Protein AF-A0A528ARL6-F1 (afdb_monomer)

Secondary structure (DSSP, 8-state):
---EEEESS-----TTGGGSPPPHHHHHHTHHHHHHTSHHHHHHHHHTHHHHHHHHHHHHSTT----HHHHHHHHGGGGSTTHHHHHHHHHHHHTTSS---GGGHHHHHHHHT-PPB-S-EEEEEETT--S----HHHHGGGB-SSEEEEEE-SS--S-HHHHSHHHHHHHHHHHHT-

Nearest PDB structures (foldseek):
  5bov-assembly2_B  TM=9.964E-01  e=4.795E-24  Klebsiella pneumoniae subsp. pneumoniae MGH 78578
  6xy9-assembly1_A  TM=6.625E-01  e=2.720E-04  Bradyrhizobium elkanii USDA 94
  6xy9-assembly1_B  TM=6.912E-01  e=4.460E-03  Bradyrhizobium elkanii USDA 94
  6zvv-assembly2_B  TM=6.538E-01  e=1.699E-02  Rhodococcus sp. (in: high G+C Gram-positive bacteria)
  3u1t-assembly2_B  TM=5.607E-01  e=5.688E-03  unidentified

Sequence (178 aa):
CKALVSVSGYLIGSQEANKMPLPPKAELQWWYQYYFATERGQAGYDKYRRDFAKLVWQLASPKWAFDDATFDRSAASFDNSDHVGIVIHNYRWRLGLAAGEPRYDDFEKRLAEFPVITVPTITLEGDANGAPHPDPSAYTKKFSARYEHRTINGGIGHNLPQEAPQAFAKAVVEADGH

Mean predicted aligned error: 2.87 Å

Radius of gyration: 17.41 Å; Cα contacts (8 Å, |Δi|>4): 228; chains: 1; bounding box: 39×42×39 Å

Foldseek 3Di:
DQFEEAELAQPQAALVVLVDDDDVVLCVLVVLLVLLLDPNSLVCCVVCVLVVVVVNVCQQQVQDPDDPVRSVVVVVVCPPPCNSVVVSQVSCVRNVNDDDDPVCVVVNVVSNVLAADEHQYEYEYEPQGSHDGDDNVVRPVSYDYHYYYDYDYDSGGRCCCVRPVVVVVVRVVVRSVD

pLDDT: mean 96.47, std 3.49, range [71.75, 98.81]

Structure (mmCIF, N/CA/C/O backbone):
data_AF-A0A528ARL6-F1
#
_entry.id   AF-A0A528ARL6-F1
#
loop_
_atom_site.group_PDB
_atom_site.id
_atom_site.type_symbol
_atom_site.label_atom_id
_atom_site.label_alt_id
_atom_site.label_comp_id
_atom_site.label_asym_id
_atom_site.label_entity_id
_atom_site.label_seq_id
_atom_site.pdbx_PDB_ins_code
_atom_site.Cartn_x
_atom_site.Cartn_y
_atom_site.Cartn_z
_atom_site.occupancy
_atom_site.B_iso_or_equiv
_atom_site.auth_seq_id
_atom_site.auth_comp_id
_atom_site.auth_asym_id
_atom_site.auth_atom_id
_atom_site.pdbx_PDB_model_num
ATOM 1 N N . CYS A 1 1 ? -19.986 8.387 5.334 1.00 71.75 1 CYS A N 1
ATOM 2 C CA . CYS A 1 1 ? -19.229 7.342 6.054 1.00 71.75 1 CYS A CA 1
ATOM 3 C C . CYS A 1 1 ? -19.544 7.438 7.535 1.00 71.75 1 CYS A C 1
ATOM 5 O O . CYS A 1 1 ? -19.568 8.558 8.027 1.00 71.75 1 CYS A O 1
ATOM 7 N N . LYS A 1 2 ? -19.804 6.312 8.210 1.00 92.62 2 LYS A N 1
ATOM 8 C CA . LYS A 1 2 ? -20.005 6.281 9.669 1.00 92.62 2 LYS A CA 1
ATOM 9 C C . LYS A 1 2 ? -18.686 6.136 10.432 1.00 92.62 2 LYS A C 1
ATOM 11 O O . LYS A 1 2 ? -18.511 6.804 11.435 1.00 92.62 2 LYS A O 1
ATOM 16 N N . ALA A 1 3 ? -17.752 5.347 9.902 1.00 96.56 3 ALA A N 1
ATOM 17 C CA . ALA A 1 3 ? -16.430 5.114 10.476 1.00 96.56 3 ALA A CA 1
ATOM 18 C C . ALA A 1 3 ? -15.415 4.702 9.391 1.00 96.56 3 ALA A C 1
ATOM 20 O O . ALA A 1 3 ? -15.789 4.531 8.225 1.00 96.56 3 ALA A O 1
ATOM 21 N N . LEU A 1 4 ? -14.146 4.550 9.775 1.00 97.12 4 LEU A N 1
ATOM 22 C CA . LEU A 1 4 ? -13.036 4.103 8.932 1.00 97.12 4 LEU A CA 1
ATOM 23 C C . LEU A 1 4 ? -12.231 2.993 9.627 1.00 97.12 4 LEU A C 1
ATOM 25 O O . LEU A 1 4 ? -11.891 3.095 10.802 1.00 97.12 4 LEU A O 1
ATOM 29 N N . VAL A 1 5 ? -11.854 1.968 8.865 1.00 97.50 5 VAL A N 1
ATOM 30 C CA . VAL A 1 5 ? -10.746 1.071 9.211 1.00 97.50 5 VAL A CA 1
ATOM 31 C C . VAL A 1 5 ? -9.686 1.222 8.132 1.00 97.50 5 VAL A C 1
ATOM 33 O O . VAL A 1 5 ? -10.003 1.061 6.953 1.00 97.50 5 VAL A O 1
ATOM 36 N N . SER A 1 6 ? -8.448 1.544 8.507 1.00 96.56 6 SER A N 1
ATOM 37 C CA . SER A 1 6 ? -7.331 1.596 7.557 1.00 96.56 6 SER A CA 1
ATOM 38 C C . SER A 1 6 ? -6.158 0.741 8.017 1.00 96.56 6 SER A C 1
ATOM 40 O O . SER A 1 6 ? -5.839 0.665 9.203 1.00 96.56 6 SER A O 1
ATOM 42 N N . VAL A 1 7 ? -5.518 0.081 7.057 1.00 96.94 7 VAL A N 1
ATOM 43 C CA . VAL A 1 7 ? -4.251 -0.628 7.262 1.00 96.94 7 VAL A CA 1
ATOM 44 C C . VAL A 1 7 ? -3.119 0.318 6.882 1.00 96.94 7 VAL A C 1
ATOM 46 O O . VAL A 1 7 ? -3.267 1.100 5.944 1.00 96.94 7 VAL A O 1
ATOM 49 N N . SER A 1 8 ? -2.014 0.286 7.624 1.00 93.88 8 SER A N 1
ATOM 50 C CA . SER A 1 8 ? -0.846 1.155 7.407 1.00 93.88 8 SER A CA 1
ATOM 51 C C . SER A 1 8 ? -1.098 2.658 7.593 1.00 93.88 8 SER A C 1
ATOM 53 O O . SER A 1 8 ? -0.319 3.500 7.146 1.00 93.88 8 SER A O 1
ATOM 55 N N . GLY A 1 9 ? -2.156 3.006 8.332 1.00 94.12 9 GLY A N 1
ATOM 56 C CA . GLY A 1 9 ? -2.354 4.346 8.879 1.00 94.12 9 GLY A CA 1
ATOM 57 C C . GLY A 1 9 ? -3.032 5.339 7.935 1.00 94.12 9 GLY A C 1
ATOM 58 O O . GLY A 1 9 ? -4.020 5.026 7.268 1.00 94.12 9 GLY A O 1
ATOM 59 N N . TYR A 1 10 ? -2.544 6.581 7.948 1.00 95.62 10 TYR A N 1
ATOM 60 C CA . TYR A 1 10 ? -3.055 7.689 7.138 1.00 95.62 10 TYR A CA 1
ATOM 61 C C . TYR A 1 10 ? -2.307 7.763 5.800 1.00 95.62 10 TYR A C 1
ATOM 63 O O . TYR A 1 10 ? -1.168 8.222 5.743 1.00 95.62 10 TYR A O 1
ATOM 71 N N . LEU A 1 11 ? -2.954 7.307 4.724 1.00 90.94 11 LEU A N 1
ATOM 72 C CA . LEU A 1 11 ? -2.312 7.050 3.426 1.00 90.94 11 LEU A CA 1
ATOM 73 C C . LEU A 1 11 ? -2.516 8.155 2.375 1.00 90.94 11 LEU A C 1
ATOM 75 O O . LEU A 1 11 ? -2.351 7.908 1.181 1.00 90.94 11 LEU A O 1
ATOM 79 N N . ILE A 1 12 ? -2.867 9.375 2.790 1.00 92.31 12 ILE A N 1
ATOM 80 C CA . ILE A 1 12 ? -2.933 10.510 1.859 1.00 92.31 12 ILE A CA 1
ATOM 81 C C . ILE A 1 12 ? -1.509 10.912 1.463 1.00 92.31 12 ILE A C 1
ATOM 83 O O . ILE A 1 12 ? -0.668 11.197 2.316 1.00 92.31 12 ILE A O 1
ATOM 87 N N . GLY A 1 13 ? -1.247 10.910 0.155 1.00 85.88 13 GLY A N 1
ATOM 88 C CA . GLY A 1 13 ? 0.012 11.346 -0.443 1.00 85.88 13 GLY A CA 1
ATOM 89 C C . GLY A 1 13 ? -0.105 12.713 -1.116 1.00 85.88 13 GLY A C 1
ATOM 90 O O . GLY A 1 13 ? -1.197 13.229 -1.321 1.00 85.88 13 GLY A O 1
ATOM 91 N N . SER A 1 14 ? 1.041 13.283 -1.485 1.00 88.94 14 SER A N 1
ATOM 92 C CA . SER A 1 14 ? 1.129 14.501 -2.293 1.00 88.94 14 SER A CA 1
ATOM 93 C C . SER A 1 14 ? 2.333 14.406 -3.224 1.00 88.94 14 SER A C 1
ATOM 95 O O . SER A 1 14 ? 3.414 13.998 -2.793 1.00 88.94 14 SER A O 1
ATOM 97 N N . GLN A 1 15 ? 2.163 14.807 -4.487 1.00 93.56 15 GLN A N 1
ATOM 98 C CA . GLN A 1 15 ? 3.271 14.905 -5.442 1.00 93.56 15 GLN A CA 1
ATOM 99 C C . GLN A 1 15 ? 4.353 15.873 -4.949 1.00 93.56 15 GLN A C 1
ATOM 101 O O . GLN A 1 15 ? 5.535 15.606 -5.137 1.00 93.56 15 GLN A O 1
ATOM 106 N N . GLU A 1 16 ? 3.966 16.964 -4.277 1.00 91.06 16 GLU A N 1
ATOM 107 C CA . GLU A 1 16 ? 4.919 17.936 -3.730 1.00 91.06 16 GLU A CA 1
ATOM 108 C C . GLU A 1 16 ? 5.783 17.306 -2.637 1.00 91.06 16 GLU A C 1
ATOM 110 O O . GLU A 1 16 ? 7.004 17.435 -2.658 1.00 91.06 16 GLU A O 1
ATOM 115 N N . ALA A 1 17 ? 5.167 16.548 -1.724 1.00 87.94 17 ALA A N 1
ATOM 116 C CA . ALA A 1 17 ? 5.897 15.839 -0.677 1.00 87.94 17 ALA A CA 1
ATOM 117 C C . ALA A 1 17 ? 6.852 14.780 -1.257 1.00 87.94 17 ALA A C 1
ATOM 119 O O . ALA A 1 17 ? 7.961 14.619 -0.752 1.00 87.94 17 ALA A O 1
ATOM 120 N N . ASN A 1 18 ? 6.461 14.108 -2.346 1.00 91.44 18 ASN A N 1
ATOM 121 C CA . ASN A 1 18 ? 7.291 13.103 -3.019 1.00 91.44 18 ASN A CA 1
ATOM 122 C C . ASN A 1 18 ? 8.474 13.689 -3.811 1.00 91.44 18 ASN A C 1
ATOM 124 O O . ASN A 1 18 ? 9.316 12.923 -4.273 1.00 91.44 18 ASN A O 1
ATOM 128 N N . LYS A 1 19 ? 8.582 15.019 -3.968 1.00 91.06 19 LYS A N 1
ATOM 129 C CA . LYS A 1 19 ? 9.792 15.644 -4.538 1.00 91.06 19 LYS A CA 1
ATOM 130 C C . LYS A 1 19 ? 10.985 15.563 -3.592 1.00 91.06 19 LYS A C 1
ATOM 132 O O . LYS A 1 19 ? 12.128 15.641 -4.041 1.00 91.06 19 LYS A O 1
ATOM 137 N N . MET A 1 20 ? 10.727 15.457 -2.290 1.00 92.06 20 MET A N 1
ATOM 138 C CA . MET A 1 20 ? 11.779 15.360 -1.291 1.00 92.06 20 MET A CA 1
ATOM 139 C C . MET A 1 20 ? 12.319 13.928 -1.254 1.00 92.06 20 MET A C 1
ATOM 141 O O . MET A 1 20 ? 11.535 12.998 -1.061 1.00 92.06 20 MET A O 1
ATOM 145 N N . PRO A 1 21 ? 13.640 13.731 -1.406 1.00 92.88 21 PRO A N 1
ATOM 146 C CA . PRO A 1 21 ? 14.218 12.398 -1.346 1.00 92.88 21 PRO A CA 1
ATOM 147 C C . PRO A 1 21 ? 14.059 11.807 0.056 1.00 92.88 21 PRO A C 1
ATOM 149 O O . PRO A 1 21 ? 14.175 12.507 1.069 1.00 92.88 21 PRO A O 1
ATOM 152 N N . LEU A 1 22 ? 13.839 10.499 0.111 1.00 92.62 22 LEU A N 1
ATOM 153 C CA . LEU A 1 22 ? 13.826 9.743 1.352 1.00 92.62 22 LEU A CA 1
ATOM 154 C C . LEU A 1 22 ? 15.261 9.329 1.730 1.00 92.62 22 LEU A C 1
ATOM 156 O O . LEU A 1 22 ? 16.159 9.262 0.886 1.00 92.62 22 LEU A O 1
ATOM 160 N N . PRO A 1 23 ? 15.520 8.996 3.006 1.00 95.25 23 PRO A N 1
ATOM 161 C CA . PRO A 1 23 ? 16.763 8.334 3.379 1.00 95.25 23 PRO A CA 1
ATOM 162 C C . PRO A 1 23 ? 16.947 7.018 2.596 1.00 95.25 23 PRO A C 1
ATOM 164 O O . PRO A 1 23 ? 15.966 6.300 2.393 1.00 95.25 23 PRO A O 1
ATOM 167 N N . PRO A 1 24 ? 18.182 6.607 2.242 1.00 96.38 24 PRO A N 1
ATOM 168 C CA . PRO A 1 24 ? 18.417 5.468 1.342 1.00 96.38 24 PRO A CA 1
ATOM 169 C C . PRO A 1 24 ? 17.736 4.147 1.732 1.00 96.38 24 PRO A C 1
ATOM 171 O O . PRO A 1 24 ? 17.317 3.384 0.866 1.00 96.38 24 PRO A O 1
ATOM 174 N N . LYS A 1 25 ? 17.596 3.862 3.035 1.00 94.19 25 LYS A N 1
ATOM 175 C CA . LYS A 1 25 ? 16.878 2.664 3.505 1.00 94.19 25 LYS A CA 1
ATOM 176 C C . LYS A 1 25 ? 15.389 2.701 3.150 1.00 94.19 25 LYS A C 1
ATOM 178 O O . LYS A 1 25 ? 14.843 1.672 2.778 1.00 94.19 25 LYS A O 1
ATOM 183 N N . ALA A 1 26 ? 14.756 3.867 3.255 1.00 92.56 26 ALA A N 1
ATOM 184 C CA . ALA A 1 26 ? 13.360 4.050 2.878 1.00 92.56 26 ALA A CA 1
ATOM 185 C C . ALA A 1 26 ? 13.200 4.052 1.349 1.00 92.56 26 ALA A C 1
ATOM 187 O O . ALA A 1 26 ? 12.265 3.441 0.840 1.00 92.56 26 ALA A O 1
ATOM 188 N N . GLU A 1 27 ? 14.152 4.635 0.612 1.00 95.44 27 GLU A N 1
ATOM 189 C CA . GLU A 1 27 ? 14.177 4.569 -0.858 1.00 95.44 27 GLU A CA 1
ATOM 190 C C . GLU A 1 27 ? 14.197 3.130 -1.380 1.00 95.44 27 GLU A C 1
ATOM 192 O O . GLU A 1 27 ? 13.454 2.775 -2.296 1.00 95.44 27 GLU A O 1
ATOM 197 N N . LEU A 1 28 ? 15.009 2.271 -0.757 1.00 95.81 28 LEU A N 1
ATOM 198 C CA . LEU A 1 28 ? 15.093 0.857 -1.114 1.00 95.81 28 LEU A CA 1
ATOM 199 C C . LEU A 1 28 ? 13.751 0.132 -0.951 1.00 95.81 28 LEU A C 1
ATOM 201 O O . LEU A 1 28 ? 13.410 -0.704 -1.785 1.00 95.81 28 LEU A O 1
ATOM 205 N N . GLN A 1 29 ? 12.968 0.448 0.083 1.00 95.25 29 GLN A N 1
ATOM 206 C CA . GLN A 1 29 ? 11.652 -0.173 0.272 1.00 95.25 29 GLN A CA 1
ATOM 207 C C . GLN A 1 29 ? 10.658 0.226 -0.832 1.00 95.25 29 GLN A C 1
ATOM 209 O O . GLN A 1 29 ? 9.726 -0.521 -1.117 1.00 95.25 29 GLN A O 1
ATOM 214 N N . TRP A 1 30 ? 10.889 1.360 -1.495 1.00 96.69 30 TRP A N 1
ATOM 215 C CA . TRP A 1 30 ? 10.091 1.854 -2.614 1.00 96.69 30 TRP A CA 1
ATOM 216 C C . TRP A 1 30 ? 10.665 1.507 -3.997 1.00 96.69 30 TRP A C 1
ATOM 218 O O . TRP A 1 30 ? 10.165 2.012 -4.997 1.00 96.69 30 TRP A O 1
ATOM 228 N N . TRP A 1 31 ? 11.683 0.645 -4.105 1.00 97.94 31 TRP A N 1
ATOM 229 C CA . TRP A 1 31 ? 12.441 0.409 -5.349 1.00 97.94 31 TRP A CA 1
ATOM 230 C C . TRP A 1 31 ? 11.589 0.249 -6.626 1.00 97.94 31 TRP A C 1
ATOM 232 O O . TRP A 1 31 ? 11.968 0.733 -7.697 1.00 97.94 31 TRP A O 1
ATOM 242 N N . TYR A 1 32 ? 10.429 -0.408 -6.529 1.00 98.25 32 TYR A N 1
ATOM 243 C CA . TYR A 1 32 ? 9.557 -0.684 -7.669 1.00 98.25 32 TYR A CA 1
ATOM 244 C C . TYR A 1 32 ? 8.913 0.583 -8.250 1.00 98.25 32 TYR A C 1
ATOM 246 O O . TYR A 1 32 ? 8.667 0.621 -9.453 1.00 98.25 32 TYR A O 1
ATOM 254 N N . GLN A 1 33 ? 8.703 1.651 -7.467 1.00 97.75 33 GLN A N 1
ATOM 255 C CA . GLN A 1 33 ? 8.157 2.903 -8.010 1.00 97.75 33 GLN A CA 1
ATOM 256 C C . GLN A 1 33 ? 9.120 3.545 -9.020 1.00 97.75 33 GLN A C 1
ATOM 258 O O . GLN A 1 33 ? 8.691 4.065 -10.049 1.00 97.75 33 GLN A O 1
ATOM 263 N N . TYR A 1 34 ? 10.430 3.423 -8.779 1.00 97.75 34 TYR A N 1
ATOM 264 C CA . TYR A 1 34 ? 11.475 3.899 -9.690 1.00 97.75 34 TYR A CA 1
ATOM 265 C C . TYR A 1 34 ? 11.642 2.991 -10.898 1.00 97.75 34 TYR A C 1
ATOM 267 O O . TYR A 1 34 ? 11.887 3.468 -12.003 1.00 97.75 34 TYR A O 1
ATOM 275 N N . TYR A 1 35 ? 11.457 1.682 -10.715 1.00 98.62 35 TYR A N 1
ATOM 276 C CA . TYR A 1 35 ? 11.391 0.750 -11.833 1.00 98.62 35 TYR A CA 1
ATOM 277 C C . TYR A 1 35 ? 10.264 1.152 -12.799 1.00 98.62 35 TYR A C 1
ATOM 279 O O . TYR A 1 35 ? 10.521 1.364 -13.987 1.00 98.62 35 TYR A O 1
ATOM 287 N N . PHE A 1 36 ? 9.049 1.370 -12.283 1.00 98.75 36 PHE A N 1
ATOM 288 C CA . PHE A 1 36 ? 7.860 1.758 -13.055 1.00 98.75 36 PHE A CA 1
ATOM 289 C C . PHE A 1 36 ? 7.928 3.156 -13.692 1.00 98.75 36 PHE A C 1
ATOM 291 O O . PHE A 1 36 ? 7.225 3.429 -14.670 1.00 98.75 36 PHE A O 1
ATOM 298 N N . ALA A 1 37 ? 8.819 4.025 -13.214 1.00 98.38 37 ALA A N 1
ATOM 299 C CA . ALA A 1 37 ? 9.110 5.306 -13.854 1.00 98.38 37 ALA A CA 1
ATOM 300 C C . ALA A 1 37 ? 9.800 5.163 -15.227 1.00 98.38 37 ALA A C 1
ATOM 302 O O . ALA A 1 37 ? 9.885 6.134 -15.975 1.00 98.38 37 ALA A O 1
ATOM 303 N N . THR A 1 38 ? 10.286 3.968 -15.580 1.00 98.69 38 THR A N 1
ATOM 304 C CA . THR A 1 38 ? 11.025 3.721 -16.826 1.00 98.69 38 THR A CA 1
ATOM 305 C C . THR A 1 38 ? 10.211 2.913 -17.835 1.00 98.69 38 THR A C 1
ATOM 307 O O . THR A 1 38 ? 9.392 2.069 -17.468 1.00 98.69 38 THR A O 1
ATOM 310 N N . GLU A 1 39 ? 10.492 3.098 -19.127 1.00 98.56 39 GLU A N 1
ATOM 311 C CA . GLU A 1 39 ? 9.915 2.265 -20.197 1.00 98.56 39 GLU A CA 1
ATOM 312 C C . GLU A 1 39 ? 10.328 0.791 -20.067 1.00 98.56 39 GLU A C 1
ATOM 314 O O . GLU A 1 39 ? 9.526 -0.117 -20.289 1.00 98.56 39 GLU A O 1
ATOM 319 N N . ARG A 1 40 ? 11.561 0.527 -19.606 1.00 98.81 40 ARG A N 1
ATOM 320 C CA . ARG A 1 40 ? 12.012 -0.836 -19.290 1.00 98.81 40 ARG A CA 1
ATOM 321 C C . ARG A 1 40 ? 11.168 -1.461 -18.182 1.00 98.81 40 ARG A C 1
ATOM 323 O O . ARG A 1 40 ? 10.880 -2.653 -18.251 1.00 98.81 40 ARG A O 1
ATOM 330 N N . GLY A 1 41 ? 10.802 -0.683 -17.167 1.00 98.69 41 GLY A N 1
ATOM 331 C CA . GLY A 1 41 ? 9.988 -1.169 -16.063 1.00 98.69 41 GLY A CA 1
ATOM 332 C C . GLY A 1 41 ? 8.552 -1.452 -16.459 1.00 98.69 41 GLY A C 1
ATOM 333 O O . GLY A 1 41 ? 8.015 -2.482 -16.067 1.00 98.69 41 GLY A O 1
ATOM 334 N N . GLN A 1 42 ? 7.968 -0.609 -17.311 1.00 98.75 42 GLN A N 1
ATOM 335 C CA . GLN A 1 42 ? 6.669 -0.887 -17.919 1.00 98.75 42 GLN A CA 1
ATOM 336 C C . GLN A 1 42 ? 6.694 -2.185 -18.735 1.00 98.75 42 GLN A C 1
ATOM 338 O O . GLN A 1 42 ? 5.898 -3.082 -18.470 1.00 98.75 42 GLN A O 1
ATOM 343 N N . ALA A 1 43 ? 7.636 -2.330 -19.671 1.00 98.75 43 ALA A N 1
ATOM 344 C CA . ALA A 1 43 ? 7.745 -3.538 -20.492 1.00 98.75 43 ALA A CA 1
ATOM 345 C C . ALA A 1 43 ? 8.035 -4.796 -19.654 1.00 98.75 43 ALA A C 1
ATOM 347 O O . ALA A 1 43 ? 7.530 -5.881 -19.940 1.00 98.75 43 ALA A O 1
ATOM 348 N N . GLY A 1 44 ? 8.849 -4.664 -18.604 1.00 98.69 44 GLY A N 1
ATOM 349 C CA . GLY A 1 44 ? 9.152 -5.766 -17.700 1.00 98.69 44 GLY A CA 1
ATOM 350 C C . GLY A 1 44 ? 7.961 -6.171 -16.838 1.00 98.69 44 GLY A C 1
ATOM 351 O O . GLY A 1 44 ? 7.711 -7.364 -16.696 1.00 98.69 44 GLY A O 1
ATOM 352 N N . TYR A 1 45 ? 7.194 -5.211 -16.319 1.00 98.62 45 TYR A N 1
ATOM 353 C CA . TYR A 1 45 ? 5.970 -5.510 -15.579 1.00 98.62 45 TYR A CA 1
ATOM 354 C C . TYR A 1 45 ? 4.888 -6.106 -16.474 1.00 98.62 45 TYR A C 1
ATOM 356 O O . TYR A 1 45 ? 4.173 -6.998 -16.041 1.00 98.62 45 TYR A O 1
ATOM 364 N N . ASP A 1 46 ? 4.788 -5.669 -17.728 1.00 98.44 46 ASP A N 1
ATOM 365 C CA . ASP A 1 46 ? 3.867 -6.276 -18.684 1.00 98.44 46 ASP A CA 1
ATOM 366 C C . ASP A 1 46 ? 4.230 -7.739 -18.969 1.00 98.44 46 ASP A C 1
ATOM 368 O O . ASP A 1 46 ? 3.394 -8.633 -18.847 1.00 98.44 46 ASP A O 1
ATOM 372 N N . LYS A 1 47 ? 5.514 -7.997 -19.242 1.00 98.56 47 LYS A N 1
ATOM 373 C CA . LYS A 1 47 ? 6.020 -9.332 -19.572 1.00 98.56 47 LYS A CA 1
ATOM 374 C C . LYS A 1 47 ? 6.018 -10.307 -18.390 1.00 98.56 47 LYS A C 1
ATOM 376 O O . LYS A 1 47 ? 5.733 -11.484 -18.581 1.00 98.56 47 LYS A O 1
ATOM 381 N N . TYR A 1 48 ? 6.373 -9.841 -17.193 1.00 98.50 48 TYR A N 1
ATOM 382 C CA . TYR A 1 48 ? 6.577 -10.666 -15.991 1.00 98.50 48 TYR A CA 1
ATOM 383 C C . TYR A 1 48 ? 5.568 -10.339 -14.883 1.00 98.50 48 TYR A C 1
ATOM 385 O O . TYR A 1 48 ? 5.868 -10.474 -13.700 1.00 98.50 48 TYR A O 1
ATOM 393 N N . ARG A 1 49 ? 4.366 -9.885 -15.254 1.00 97.38 49 ARG A N 1
ATOM 394 C CA . ARG A 1 49 ? 3.348 -9.319 -14.351 1.00 97.38 49 ARG A CA 1
ATOM 395 C C . ARG A 1 49 ? 3.085 -10.148 -13.101 1.00 97.38 49 ARG A C 1
ATOM 397 O O . ARG A 1 49 ? 3.113 -9.622 -11.990 1.00 97.38 49 ARG A O 1
ATOM 404 N N . ARG A 1 50 ? 2.835 -11.446 -13.292 1.00 98.19 50 ARG A N 1
ATOM 405 C CA . ARG A 1 50 ? 2.515 -12.380 -12.207 1.00 98.19 50 ARG A CA 1
ATOM 406 C C . ARG A 1 50 ? 3.731 -12.637 -11.320 1.00 98.19 50 ARG A C 1
ATOM 408 O O . ARG A 1 50 ? 3.621 -12.480 -10.109 1.00 98.19 50 ARG A O 1
ATOM 415 N N . ASP A 1 51 ? 4.890 -12.923 -11.908 1.00 98.56 51 ASP A N 1
ATOM 416 C CA . ASP A 1 51 ? 6.136 -13.150 -11.161 1.00 98.56 51 ASP A CA 1
ATOM 417 C C . ASP A 1 51 ? 6.535 -11.916 -10.342 1.00 98.56 51 ASP A C 1
ATOM 419 O O . ASP A 1 51 ? 6.884 -12.022 -9.167 1.00 98.56 51 ASP A O 1
ATOM 423 N N . PHE A 1 52 ? 6.416 -10.725 -10.937 1.00 98.69 52 PHE A N 1
ATOM 424 C CA . PHE A 1 52 ? 6.696 -9.460 -10.268 1.00 98.69 52 PHE A CA 1
ATOM 425 C C . PHE A 1 52 ? 5.722 -9.217 -9.112 1.00 98.69 52 PHE A C 1
ATOM 427 O O . PHE A 1 52 ? 6.150 -8.885 -8.009 1.00 98.69 52 PHE A O 1
ATOM 434 N N . ALA A 1 53 ? 4.415 -9.396 -9.329 1.00 98.50 53 ALA A N 1
ATOM 435 C CA . ALA A 1 53 ? 3.419 -9.225 -8.274 1.00 98.50 53 ALA A CA 1
ATOM 436 C C . ALA A 1 53 ? 3.626 -10.223 -7.123 1.00 98.50 53 ALA A C 1
ATOM 438 O O . ALA A 1 53 ? 3.545 -9.832 -5.959 1.00 98.50 53 ALA A O 1
ATOM 439 N N . LYS A 1 54 ? 3.966 -11.481 -7.431 1.00 98.62 54 LYS A N 1
ATOM 440 C CA . LYS A 1 54 ? 4.272 -12.509 -6.428 1.00 98.62 54 LYS A CA 1
ATOM 441 C C . LYS A 1 54 ? 5.508 -12.151 -5.606 1.00 98.62 54 LYS A C 1
ATOM 443 O O . LYS A 1 54 ? 5.476 -12.271 -4.384 1.00 98.62 54 LYS A O 1
ATOM 448 N N . LEU A 1 55 ? 6.560 -11.646 -6.256 1.00 98.62 55 LEU A N 1
ATOM 449 C CA . LEU A 1 55 ? 7.745 -11.122 -5.574 1.00 98.62 55 LEU A CA 1
ATOM 450 C C . LEU A 1 55 ? 7.378 -9.962 -4.637 1.00 98.62 55 LEU A C 1
ATOM 452 O O . LEU A 1 55 ? 7.808 -9.944 -3.487 1.00 98.62 55 LEU A O 1
ATOM 456 N N . VAL A 1 56 ? 6.555 -9.013 -5.095 1.00 98.56 56 VAL A N 1
ATOM 457 C CA . VAL A 1 56 ? 6.091 -7.898 -4.252 1.00 98.56 56 VAL A CA 1
ATOM 458 C C . VAL A 1 56 ? 5.305 -8.407 -3.041 1.00 98.56 56 VAL A C 1
ATOM 460 O O . VAL A 1 56 ? 5.547 -7.924 -1.940 1.00 98.56 56 VAL A O 1
ATOM 463 N N . TRP A 1 57 ? 4.429 -9.405 -3.198 1.00 98.69 57 TRP A N 1
ATOM 464 C C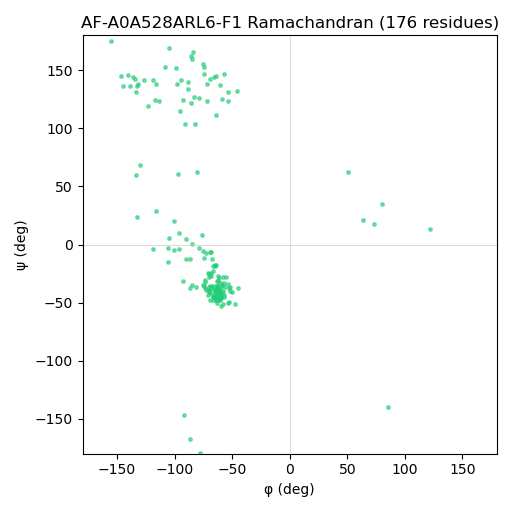A . TRP A 1 57 ? 3.697 -10.011 -2.074 1.00 98.69 57 TRP A CA 1
ATOM 465 C C . TRP A 1 57 ? 4.638 -10.642 -1.043 1.00 98.69 57 TRP A C 1
ATOM 467 O O . TRP A 1 57 ? 4.477 -10.409 0.151 1.00 98.69 57 TRP A O 1
ATOM 477 N N . GLN A 1 58 ? 5.651 -11.389 -1.490 1.00 98.62 58 GLN A N 1
ATOM 478 C CA . GLN A 1 58 ? 6.648 -11.996 -0.600 1.00 98.62 58 GLN A CA 1
ATOM 479 C C . GLN A 1 58 ? 7.470 -10.946 0.154 1.00 98.62 58 GLN A C 1
ATOM 481 O O . GLN A 1 58 ? 7.779 -11.132 1.326 1.00 98.62 58 GLN A O 1
ATOM 486 N N . LEU A 1 59 ? 7.821 -9.835 -0.498 1.00 98.38 59 LEU A N 1
ATOM 487 C CA . LEU A 1 59 ? 8.566 -8.748 0.142 1.00 98.38 59 LEU A CA 1
ATOM 488 C C . LEU A 1 59 ? 7.697 -7.946 1.120 1.00 98.38 59 LEU A C 1
ATOM 490 O O . LEU A 1 59 ? 8.176 -7.561 2.184 1.00 98.38 59 LEU A O 1
ATOM 494 N N . ALA A 1 60 ? 6.434 -7.697 0.771 1.00 98.50 60 ALA A N 1
ATOM 495 C CA . ALA A 1 60 ? 5.494 -6.940 1.593 1.00 98.50 60 ALA A CA 1
ATOM 496 C C . ALA A 1 60 ? 5.001 -7.739 2.814 1.00 98.50 60 ALA A C 1
ATOM 498 O O . ALA A 1 60 ? 4.756 -7.158 3.872 1.00 98.50 60 ALA A O 1
ATOM 499 N N . SER A 1 61 ? 4.913 -9.064 2.693 1.00 98.62 61 SER A N 1
ATOM 500 C CA . SER A 1 61 ? 4.474 -9.976 3.754 1.00 98.62 61 SER A CA 1
ATOM 501 C C . SER A 1 61 ? 5.468 -11.138 3.936 1.00 98.62 61 SER A C 1
ATOM 503 O O . SER A 1 61 ? 5.142 -12.290 3.651 1.00 98.62 61 SER A O 1
ATOM 505 N N . PRO A 1 62 ? 6.691 -10.879 4.440 1.00 98.38 62 PRO A N 1
ATOM 506 C CA . PRO A 1 62 ? 7.803 -11.840 4.460 1.00 98.38 62 PRO A CA 1
ATOM 507 C C . PRO A 1 62 ? 7.580 -13.084 5.324 1.00 98.38 62 PRO A C 1
ATOM 509 O O . PRO A 1 62 ? 8.291 -14.075 5.167 1.00 98.38 62 PRO A O 1
ATOM 512 N N . LYS A 1 63 ? 6.624 -13.045 6.256 1.00 98.50 63 LYS A N 1
ATOM 513 C CA . LYS A 1 63 ? 6.256 -14.193 7.100 1.00 98.50 63 LYS A CA 1
ATOM 514 C C . LYS A 1 63 ? 4.989 -14.904 6.625 1.00 98.50 63 LYS A C 1
ATOM 516 O O . LYS A 1 63 ? 4.646 -15.953 7.170 1.00 98.50 63 LYS A O 1
ATOM 521 N N . TRP A 1 64 ? 4.314 -14.378 5.604 1.00 98.38 64 TRP A N 1
ATOM 522 C CA . TRP A 1 64 ? 3.123 -15.002 5.052 1.00 98.38 64 TRP A CA 1
ATOM 523 C C . TRP A 1 64 ? 3.507 -16.110 4.073 1.00 98.38 64 TRP A C 1
ATOM 525 O O . TRP A 1 64 ? 3.890 -15.867 2.930 1.00 98.38 64 TRP A O 1
ATOM 535 N N . ALA A 1 65 ? 3.382 -17.356 4.526 1.00 97.31 65 ALA A N 1
ATOM 536 C CA . ALA A 1 65 ? 3.594 -18.542 3.703 1.00 97.31 65 ALA A CA 1
ATOM 537 C C . ALA A 1 65 ? 2.352 -18.857 2.846 1.00 97.31 65 ALA A C 1
ATOM 539 O O . ALA A 1 65 ? 1.713 -19.894 3.027 1.00 97.31 65 ALA A O 1
ATOM 540 N N . PHE A 1 66 ? 1.968 -17.945 1.950 1.00 98.25 66 PHE A N 1
ATOM 541 C CA . PHE A 1 66 ? 0.873 -18.198 1.014 1.00 98.25 66 PHE A CA 1
ATOM 542 C C . PHE A 1 66 ? 1.258 -19.251 -0.026 1.00 98.25 66 PHE A C 1
ATOM 544 O O . PHE A 1 66 ? 2.387 -19.282 -0.517 1.00 98.25 66 PHE A O 1
ATOM 551 N N . ASP A 1 67 ? 0.299 -20.101 -0.380 1.00 98.12 67 ASP A N 1
ATOM 552 C CA . ASP A 1 67 ? 0.456 -21.062 -1.463 1.00 98.12 67 ASP A CA 1
ATOM 553 C C . ASP A 1 67 ? 0.148 -20.434 -2.831 1.00 98.12 67 ASP A C 1
ATOM 555 O O . ASP A 1 67 ? -0.444 -19.354 -2.949 1.00 98.12 67 ASP A O 1
ATOM 559 N N . ASP A 1 68 ? 0.551 -21.138 -3.888 1.00 97.94 68 ASP A N 1
ATOM 560 C CA . ASP A 1 68 ? 0.339 -20.703 -5.269 1.00 97.94 68 ASP A CA 1
ATOM 561 C C . ASP A 1 68 ? -1.147 -20.513 -5.569 1.00 97.94 68 ASP A C 1
ATOM 563 O O . ASP A 1 68 ? -1.535 -19.490 -6.124 1.00 97.94 68 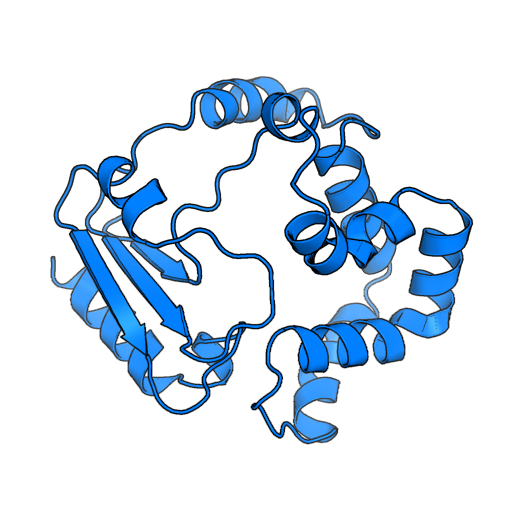ASP A O 1
ATOM 567 N N . ALA A 1 69 ? -1.997 -21.427 -5.092 1.00 98.25 69 ALA A N 1
ATOM 568 C CA . ALA A 1 69 ? -3.441 -21.330 -5.263 1.00 98.25 69 ALA A CA 1
ATOM 569 C C . ALA A 1 69 ? -4.023 -20.045 -4.648 1.00 98.25 69 ALA A C 1
ATOM 571 O O . ALA A 1 69 ? -4.987 -19.489 -5.174 1.00 98.25 69 ALA A O 1
ATOM 572 N N . THR A 1 70 ? -3.473 -19.561 -3.532 1.00 98.38 70 THR A N 1
ATOM 573 C CA . THR A 1 70 ? -3.894 -18.306 -2.899 1.00 98.38 70 THR A CA 1
ATOM 574 C C . THR A 1 70 ? -3.485 -17.089 -3.701 1.00 98.38 70 THR A C 1
ATOM 576 O O . THR A 1 70 ? -4.316 -16.198 -3.885 1.00 98.38 70 THR A O 1
ATOM 579 N N . PHE A 1 71 ? -2.260 -17.066 -4.218 1.00 98.56 71 PHE A N 1
ATOM 580 C CA . PHE A 1 71 ? -1.819 -16.003 -5.115 1.00 98.56 71 PHE A CA 1
ATOM 581 C C . PHE A 1 71 ? -2.617 -16.006 -6.429 1.00 98.56 71 PHE A C 1
ATOM 583 O O . PHE A 1 71 ? -3.109 -14.962 -6.857 1.00 98.56 71 PHE A O 1
ATOM 590 N N . ASP A 1 72 ? -2.818 -17.178 -7.032 1.00 98.00 72 ASP A N 1
ATOM 591 C CA . ASP A 1 72 ? -3.442 -17.333 -8.348 1.00 98.00 72 ASP A CA 1
ATOM 592 C C . ASP A 1 72 ? -4.900 -16.861 -8.383 1.00 98.00 72 ASP A C 1
ATOM 594 O O . ASP A 1 72 ? -5.346 -16.314 -9.396 1.00 98.00 72 ASP A O 1
ATOM 598 N N . ARG A 1 73 ? -5.632 -16.976 -7.262 1.00 97.38 73 ARG A N 1
ATOM 599 C CA . ARG A 1 73 ? -6.985 -16.404 -7.130 1.00 97.38 73 ARG A CA 1
ATOM 600 C C . ARG A 1 73 ? -6.997 -14.892 -7.358 1.00 97.38 73 ARG A C 1
ATOM 602 O O . ARG A 1 73 ? -7.916 -14.387 -7.996 1.00 97.38 73 ARG A O 1
ATOM 609 N N . SER A 1 74 ? -5.989 -14.174 -6.863 1.00 97.88 74 SER A N 1
ATOM 610 C CA . SER A 1 74 ? -5.837 -12.736 -7.112 1.00 97.88 74 SER A CA 1
ATOM 611 C C . SER A 1 74 ? -5.186 -12.460 -8.465 1.00 97.88 74 SER A C 1
ATOM 613 O O . SER A 1 74 ? -5.592 -11.520 -9.149 1.00 97.88 74 SER A O 1
ATOM 615 N N . ALA A 1 75 ? -4.223 -13.286 -8.885 1.00 97.44 75 ALA A N 1
ATOM 616 C CA . ALA A 1 75 ? -3.454 -13.077 -10.109 1.00 97.44 75 ALA A CA 1
ATOM 617 C C . ALA A 1 75 ? -4.307 -13.080 -11.382 1.00 97.44 75 ALA A C 1
ATOM 619 O O . ALA A 1 75 ? -3.977 -12.366 -12.324 1.00 97.44 75 ALA A O 1
ATOM 620 N N . ALA A 1 76 ? -5.430 -13.806 -11.393 1.00 97.25 76 ALA A N 1
ATOM 621 C CA . ALA A 1 76 ? -6.402 -13.747 -12.484 1.00 97.25 76 ALA A CA 1
ATOM 622 C C . ALA A 1 76 ? -6.934 -12.320 -12.733 1.00 97.25 76 ALA A C 1
ATOM 624 O O . ALA A 1 76 ? -7.175 -11.940 -13.875 1.00 97.25 76 ALA A O 1
ATOM 625 N N . SER A 1 77 ? -7.072 -11.492 -11.687 1.00 97.62 77 SER A N 1
ATOM 626 C CA . SER A 1 77 ? -7.503 -10.094 -11.853 1.00 97.62 77 SER A CA 1
ATOM 627 C C . SER A 1 77 ? -6.456 -9.225 -12.557 1.00 97.62 77 SER A C 1
ATOM 629 O O . SER A 1 77 ? -6.809 -8.240 -13.206 1.00 97.62 77 SER A O 1
ATOM 631 N N . PHE A 1 78 ? -5.177 -9.609 -12.491 1.00 97.62 78 PHE A N 1
ATOM 632 C CA . PHE A 1 78 ? -4.093 -8.863 -13.124 1.00 97.62 78 PHE A CA 1
ATOM 633 C C . PHE A 1 78 ? -4.076 -9.045 -14.641 1.00 97.62 78 PHE A C 1
ATOM 635 O O . PHE A 1 78 ? -3.374 -8.298 -15.313 1.00 97.62 78 PHE A O 1
ATOM 642 N N . ASP A 1 79 ? -4.839 -9.993 -15.197 1.00 95.81 79 ASP A N 1
ATOM 643 C CA . ASP A 1 79 ? -4.977 -10.193 -16.645 1.00 95.81 79 ASP A CA 1
ATOM 644 C C . ASP A 1 79 ? -5.879 -9.134 -17.308 1.00 95.81 79 ASP A C 1
ATOM 646 O O . ASP A 1 79 ? -5.981 -9.093 -18.534 1.00 95.81 79 ASP A O 1
ATOM 650 N N . ASN A 1 80 ? -6.505 -8.247 -16.523 1.00 98.25 80 ASN A N 1
ATOM 651 C CA . ASN A 1 80 ? -7.200 -7.073 -17.044 1.00 98.25 80 ASN A CA 1
ATOM 652 C C . ASN A 1 80 ? -6.259 -6.255 -17.958 1.00 98.25 80 ASN A C 1
ATOM 654 O O . ASN A 1 80 ? -5.121 -5.957 -17.582 1.00 98.25 80 ASN A O 1
ATOM 658 N N . SER A 1 81 ? -6.737 -5.885 -19.154 1.00 97.75 81 SER A N 1
ATOM 659 C CA . SER A 1 81 ? -5.957 -5.154 -20.164 1.00 97.75 81 SER A CA 1
ATOM 660 C C . SER A 1 81 ? -5.414 -3.815 -19.665 1.00 97.75 81 SER A C 1
ATOM 662 O O . SER A 1 81 ? -4.358 -3.377 -20.116 1.00 97.75 81 SER A O 1
ATOM 664 N N . ASP A 1 82 ? -6.095 -3.198 -18.704 1.00 98.50 82 ASP A N 1
ATOM 665 C CA . ASP A 1 82 ? -5.758 -1.882 -18.171 1.00 98.50 82 ASP A CA 1
ATOM 666 C C . ASP A 1 82 ? -4.792 -1.970 -16.982 1.00 98.50 82 ASP A C 1
ATOM 668 O O . ASP A 1 82 ? -4.204 -0.962 -16.592 1.00 98.50 82 ASP A O 1
ATOM 672 N N . HIS A 1 83 ? -4.577 -3.166 -16.415 1.00 98.62 83 HIS A N 1
ATOM 673 C CA . HIS A 1 83 ? -3.813 -3.367 -15.177 1.00 98.62 83 HIS A CA 1
ATOM 674 C C . HIS A 1 83 ? -2.428 -2.717 -15.223 1.00 98.62 83 HIS A C 1
ATOM 676 O O . HIS A 1 83 ? -2.057 -1.962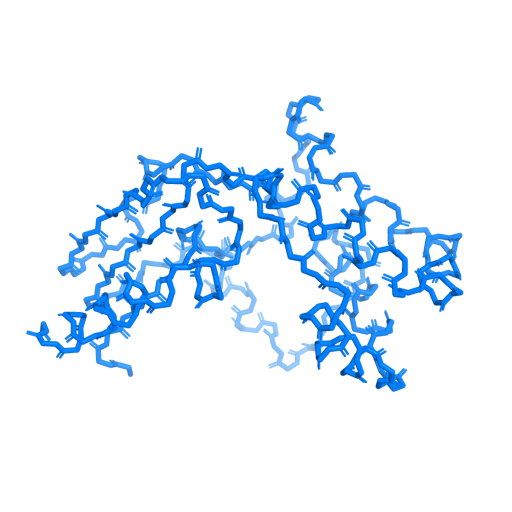 -14.325 1.00 98.62 83 HIS A O 1
ATOM 682 N N . VAL A 1 84 ? -1.661 -2.968 -16.288 1.00 98.62 84 VAL A N 1
ATOM 683 C CA . VAL A 1 84 ? -0.313 -2.393 -16.435 1.00 98.62 84 VAL A CA 1
ATOM 684 C C . VAL A 1 84 ? -0.388 -0.883 -16.601 1.00 98.62 84 VAL A C 1
ATOM 686 O O . VAL A 1 84 ? 0.358 -0.172 -15.934 1.00 98.62 84 VAL A O 1
ATOM 689 N N . GLY A 1 85 ? -1.299 -0.385 -17.441 1.00 98.56 85 GLY A N 1
ATOM 690 C CA . GLY A 1 85 ? -1.475 1.052 -17.652 1.00 98.56 85 GLY A CA 1
ATOM 691 C C . GLY A 1 85 ? -1.776 1.786 -16.346 1.00 98.56 85 GLY A C 1
ATOM 692 O O . GLY A 1 85 ? -1.134 2.791 -16.045 1.00 98.56 85 GLY A O 1
ATOM 693 N N . ILE A 1 86 ? -2.675 1.233 -15.530 1.00 98.62 86 ILE A N 1
ATOM 694 C CA . ILE A 1 86 ? -3.057 1.788 -14.228 1.00 98.62 86 ILE A CA 1
ATOM 695 C C . ILE A 1 86 ? -1.902 1.729 -13.224 1.00 98.62 86 ILE A C 1
ATOM 697 O O . ILE A 1 86 ? -1.607 2.739 -12.588 1.00 98.62 86 ILE A O 1
ATOM 701 N N . VAL A 1 87 ? -1.211 0.591 -13.090 1.00 98.62 87 VAL A N 1
ATOM 702 C CA . VAL A 1 87 ? -0.072 0.464 -12.162 1.00 98.62 87 VAL A CA 1
A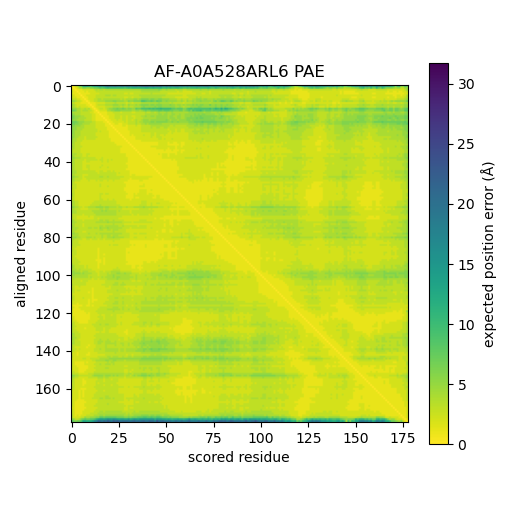TOM 703 C C . VAL A 1 87 ? 1.033 1.456 -12.522 1.00 98.62 87 VAL A C 1
ATOM 705 O O . VAL A 1 87 ? 1.523 2.181 -11.654 1.00 98.62 87 VAL A O 1
ATOM 708 N N . ILE A 1 88 ? 1.403 1.528 -13.801 1.00 98.75 88 ILE A N 1
ATOM 709 C CA . ILE A 1 88 ? 2.455 2.430 -14.268 1.00 98.75 88 ILE A CA 1
ATOM 710 C C . ILE A 1 88 ? 2.041 3.893 -14.094 1.00 98.75 88 ILE A C 1
ATOM 712 O O . ILE A 1 88 ? 2.831 4.682 -13.569 1.00 98.75 88 ILE A O 1
ATOM 716 N N . HIS A 1 89 ? 0.811 4.259 -14.471 1.00 98.56 89 HIS A N 1
ATOM 717 C CA . HIS A 1 89 ? 0.313 5.625 -14.297 1.00 98.56 89 HIS A CA 1
ATOM 718 C C . HIS A 1 89 ? 0.274 6.026 -12.821 1.00 98.56 89 HIS A C 1
ATOM 720 O O . HIS A 1 89 ? 0.799 7.083 -12.496 1.00 98.56 89 HIS A O 1
ATOM 726 N N . ASN A 1 90 ? -0.203 5.162 -11.918 1.00 98.12 90 ASN A N 1
ATOM 727 C CA . ASN A 1 90 ? -0.222 5.425 -10.475 1.00 98.12 90 ASN A CA 1
ATOM 728 C C . ASN A 1 90 ? 1.162 5.821 -9.936 1.00 98.12 90 ASN A C 1
ATOM 730 O O . ASN A 1 90 ? 1.299 6.842 -9.262 1.00 98.12 90 ASN A O 1
ATOM 734 N N . TYR A 1 91 ? 2.204 5.040 -10.238 1.00 98.06 91 TYR A N 1
ATOM 735 C CA . TYR A 1 91 ? 3.544 5.323 -9.715 1.00 98.06 91 TYR A CA 1
ATOM 736 C C . TYR A 1 91 ? 4.217 6.505 -10.416 1.00 98.06 91 TYR A C 1
ATOM 738 O O . TYR A 1 91 ? 4.882 7.302 -9.754 1.00 98.06 91 TYR A O 1
ATOM 746 N N . ARG A 1 92 ? 4.007 6.682 -11.728 1.00 98.38 92 ARG A N 1
ATOM 747 C CA . ARG A 1 92 ? 4.491 7.875 -12.439 1.00 98.38 92 ARG A CA 1
ATOM 748 C C . ARG A 1 92 ? 3.812 9.134 -11.915 1.00 98.38 92 ARG A C 1
ATOM 750 O O . ARG A 1 92 ? 4.498 10.107 -11.624 1.00 98.38 92 ARG A O 1
ATOM 757 N N . TRP A 1 93 ? 2.497 9.109 -11.728 1.00 97.69 93 TRP A N 1
ATOM 758 C CA . TRP A 1 93 ? 1.748 10.212 -11.138 1.00 97.69 93 TRP A CA 1
ATOM 759 C C . TRP A 1 93 ? 2.229 10.491 -9.716 1.00 97.69 93 TRP A C 1
ATOM 761 O O . TRP A 1 93 ? 2.555 11.631 -9.415 1.00 97.69 93 TRP A O 1
ATOM 771 N N . ARG A 1 94 ? 2.397 9.473 -8.864 1.00 96.62 94 ARG A N 1
ATOM 772 C CA . ARG A 1 94 ? 2.910 9.645 -7.493 1.00 96.62 94 ARG A CA 1
ATOM 773 C C . ARG A 1 94 ? 4.233 10.424 -7.448 1.00 96.62 94 ARG A C 1
ATOM 775 O O . ARG A 1 94 ? 4.419 11.233 -6.541 1.00 96.62 94 ARG A O 1
ATOM 782 N N . LEU A 1 95 ? 5.110 10.202 -8.430 1.00 96.44 95 LEU A N 1
ATOM 783 C CA . LEU A 1 95 ? 6.414 10.860 -8.588 1.00 96.44 95 LEU A CA 1
ATOM 784 C C . LEU A 1 95 ? 6.380 12.161 -9.419 1.00 96.44 95 LEU A C 1
ATOM 786 O O . LEU A 1 95 ? 7.431 12.727 -9.709 1.00 96.44 95 LEU A O 1
ATOM 790 N N . GLY A 1 96 ? 5.206 12.636 -9.846 1.00 95.94 96 GLY A N 1
ATOM 791 C CA . GLY A 1 96 ? 5.082 13.841 -10.678 1.00 95.94 96 GLY A CA 1
ATOM 792 C C . GLY A 1 96 ? 5.523 13.665 -12.138 1.00 95.94 96 GLY A C 1
ATOM 793 O O . GLY A 1 96 ? 5.768 14.649 -12.829 1.00 95.94 96 GLY A O 1
ATOM 794 N N . LEU A 1 97 ? 5.629 12.425 -12.620 1.00 97.12 97 LEU A N 1
ATOM 795 C CA . LEU A 1 97 ? 6.069 12.059 -13.975 1.00 97.12 97 LEU A CA 1
ATOM 796 C C . LEU A 1 97 ? 4.907 11.815 -14.951 1.00 97.12 97 LEU A C 1
ATOM 798 O O . LEU A 1 97 ? 5.132 11.538 -16.128 1.00 97.12 97 LEU A O 1
ATOM 802 N N . ALA A 1 98 ? 3.666 11.882 -14.473 1.00 97.38 98 ALA A N 1
ATOM 803 C CA . ALA A 1 98 ? 2.460 11.800 -15.288 1.00 97.38 98 ALA A CA 1
ATOM 804 C C . ALA A 1 98 ? 1.405 12.782 -14.770 1.00 97.38 98 ALA A C 1
ATOM 806 O O . ALA A 1 98 ? 1.295 13.009 -13.563 1.00 97.38 98 ALA A O 1
ATOM 807 N N . ALA A 1 99 ? 0.622 13.352 -15.686 1.00 96.44 99 ALA A N 1
ATOM 808 C CA . ALA A 1 99 ? -0.494 14.224 -15.341 1.00 96.44 99 ALA A CA 1
ATOM 809 C C . ALA A 1 99 ? -1.681 13.415 -14.794 1.00 96.44 99 ALA A C 1
ATOM 811 O O . ALA A 1 99 ? -1.926 12.283 -15.225 1.00 96.44 99 ALA A O 1
ATOM 812 N N . GLY A 1 100 ? -2.415 14.016 -13.856 1.00 94.94 100 GLY A N 1
ATOM 813 C CA . GLY A 1 100 ? -3.758 13.566 -13.489 1.00 94.94 100 GLY A CA 1
ATOM 814 C C . GLY A 1 100 ? -4.798 14.021 -14.518 1.00 94.94 100 GLY A C 1
ATOM 815 O O . GLY A 1 100 ? -4.472 14.683 -15.505 1.00 94.94 100 GLY A O 1
ATOM 816 N N . GLU A 1 101 ? -6.064 13.683 -14.283 1.00 95.81 101 GLU A N 1
ATOM 817 C CA . GLU A 1 101 ? -7.163 14.237 -15.075 1.00 95.81 101 GLU A CA 1
ATOM 818 C C . GLU A 1 101 ? -7.658 15.560 -14.466 1.00 95.81 101 GLU A C 1
ATOM 820 O O . GLU A 1 101 ? -7.979 15.574 -13.275 1.00 95.81 101 GLU A O 1
ATOM 825 N N . PRO A 1 102 ? -7.866 16.629 -15.265 1.00 96.88 102 PRO A N 1
ATOM 826 C CA . PRO A 1 102 ? -8.277 17.943 -14.752 1.00 96.88 102 PRO A CA 1
ATOM 827 C C . PRO A 1 102 ? -9.556 17.935 -13.907 1.00 96.88 102 PRO A C 1
ATOM 829 O O . PRO A 1 102 ? -9.745 18.767 -13.023 1.00 96.88 102 PRO A O 1
ATOM 832 N N . ARG A 1 103 ? -10.456 16.973 -14.156 1.00 97.88 103 ARG A N 1
ATOM 833 C CA . ARG A 1 103 ? -11.700 16.818 -13.390 1.00 97.88 103 ARG A CA 1
ATOM 834 C C . ARG A 1 103 ? -11.468 16.449 -11.916 1.00 97.88 103 ARG A C 1
ATOM 836 O O . ARG A 1 103 ? -12.395 16.584 -11.124 1.00 97.88 103 ARG A O 1
ATOM 843 N N . TYR A 1 104 ? -10.272 15.971 -11.560 1.00 96.69 104 TYR A N 1
ATOM 844 C CA . TYR A 1 104 ? -9.898 15.585 -10.197 1.00 96.69 104 TYR A CA 1
ATOM 845 C C . TYR A 1 104 ? -8.964 16.596 -9.514 1.00 96.69 104 TYR A C 1
ATOM 847 O O . TYR A 1 104 ? -8.691 16.443 -8.327 1.00 96.69 104 TYR A O 1
ATOM 855 N N . ASP A 1 105 ? -8.534 17.660 -10.203 1.00 95.25 105 ASP A N 1
ATOM 856 C CA . ASP A 1 105 ? -7.577 18.642 -9.669 1.00 95.25 105 ASP A CA 1
ATOM 857 C C . ASP A 1 105 ? -8.036 19.282 -8.351 1.00 95.25 105 ASP A C 1
ATOM 859 O O . ASP A 1 105 ? -7.216 19.557 -7.476 1.00 95.25 105 ASP A O 1
ATOM 863 N N . ASP A 1 106 ? -9.340 19.534 -8.189 1.00 97.19 106 ASP A N 1
ATOM 864 C CA . ASP A 1 106 ? -9.882 20.076 -6.936 1.00 97.19 106 ASP A CA 1
ATOM 865 C C . ASP A 1 106 ? -9.714 19.092 -5.769 1.00 97.19 106 ASP A C 1
ATOM 867 O O . ASP A 1 106 ? -9.332 19.484 -4.664 1.00 97.19 106 ASP A O 1
ATOM 871 N N . PHE A 1 107 ? -9.928 17.797 -6.016 1.00 96.25 107 PHE A N 1
ATOM 872 C CA . PHE A 1 107 ? -9.699 16.771 -5.004 1.00 96.25 107 PHE A CA 1
ATOM 873 C C . PHE A 1 107 ? -8.216 16.658 -4.659 1.00 96.25 107 PHE A C 1
ATOM 875 O O . PHE A 1 107 ? -7.885 16.641 -3.476 1.00 96.25 107 PHE A O 1
ATOM 882 N N . GLU A 1 108 ? -7.328 16.663 -5.653 1.00 95.94 108 GLU A N 1
ATOM 883 C CA . GLU A 1 108 ? -5.883 16.577 -5.415 1.00 95.94 108 GLU A CA 1
ATOM 884 C C . GLU A 1 108 ? -5.347 17.780 -4.631 1.00 95.94 108 GLU A C 1
ATOM 886 O O . GLU A 1 108 ? -4.557 17.609 -3.701 1.00 95.94 108 GLU A O 1
ATOM 891 N N . LYS A 1 109 ? -5.833 18.997 -4.914 1.00 94.81 109 LYS A N 1
ATOM 892 C CA . LYS A 1 109 ? -5.492 20.194 -4.125 1.00 94.81 109 LYS A CA 1
ATOM 893 C C . LYS A 1 109 ? -5.901 20.042 -2.663 1.00 94.81 109 LYS A C 1
ATOM 895 O O . LYS A 1 109 ? -5.099 20.307 -1.774 1.00 94.81 109 LYS A O 1
ATOM 900 N N . ARG A 1 110 ? -7.122 19.566 -2.411 1.00 96.50 110 ARG A N 1
ATOM 901 C CA . ARG A 1 110 ? -7.637 19.351 -1.051 1.00 96.50 110 ARG A CA 1
ATOM 902 C C . ARG A 1 110 ? -6.903 18.229 -0.323 1.00 96.50 110 ARG A C 1
ATOM 904 O O . ARG A 1 110 ? -6.679 18.332 0.877 1.00 96.50 110 ARG A O 1
ATOM 911 N N . LEU A 1 111 ? -6.525 17.158 -1.020 1.00 96.38 111 LEU A N 1
ATOM 912 C CA . LEU A 1 111 ? -5.746 16.057 -0.449 1.00 96.38 111 LEU A CA 1
ATOM 913 C C . LEU A 1 111 ? -4.308 16.486 -0.127 1.00 96.38 111 LEU A C 1
ATOM 915 O O . LEU A 1 111 ? -3.782 16.089 0.912 1.00 96.38 111 LEU A O 1
ATOM 919 N N . ALA A 1 112 ? -3.703 17.352 -0.943 1.00 95.25 112 ALA A N 1
ATOM 920 C CA . ALA A 1 112 ? -2.361 17.886 -0.713 1.00 95.25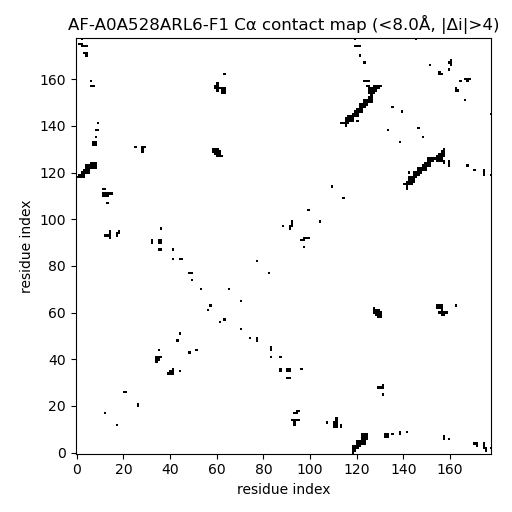 112 ALA A CA 1
ATOM 921 C C . ALA A 1 112 ? -2.241 18.756 0.555 1.00 95.25 112 ALA A C 1
ATOM 923 O O . ALA A 1 112 ? -1.136 18.941 1.064 1.00 95.25 112 ALA A O 1
ATOM 924 N N . GLU A 1 113 ? -3.358 19.240 1.107 1.00 95.75 113 GLU A N 1
ATOM 925 C CA . GLU A 1 113 ? -3.416 19.912 2.416 1.00 95.75 113 GLU A CA 1
ATOM 926 C C . GLU A 1 113 ? -3.388 18.923 3.600 1.00 95.75 113 GLU A C 1
ATOM 928 O O . GLU A 1 113 ? -3.346 19.329 4.763 1.00 95.75 113 GLU A O 1
ATOM 933 N N . PHE A 1 114 ? -3.380 17.614 3.322 1.00 95.69 114 PHE A N 1
ATOM 934 C CA . PHE A 1 114 ? -3.416 16.529 4.301 1.00 95.69 114 PHE A CA 1
ATOM 935 C C . PHE A 1 114 ? -4.557 16.696 5.323 1.00 95.69 114 PHE A C 1
ATOM 937 O O . PHE A 1 114 ? -4.290 16.820 6.534 1.00 95.69 114 PHE A O 1
ATOM 944 N N . PRO A 1 115 ? -5.822 16.683 4.851 1.00 96.94 115 PRO A N 1
ATOM 945 C CA . PRO A 1 115 ? -6.995 16.972 5.660 1.00 96.94 115 PRO A CA 1
ATOM 946 C C . PRO A 1 115 ? -7.177 15.940 6.771 1.00 96.94 115 PRO A C 1
ATOM 948 O O . PRO A 1 115 ? -6.901 14.748 6.608 1.00 96.94 115 PRO A O 1
ATOM 951 N N . VAL A 1 116 ? -7.673 16.406 7.912 1.00 97.75 116 VAL A N 1
ATOM 952 C CA . VAL A 1 116 ? -7.978 15.552 9.061 1.00 97.75 116 VAL A CA 1
ATOM 953 C C . VAL A 1 116 ? -9.215 14.702 8.768 1.00 97.75 116 VAL A C 1
ATOM 955 O O . VAL A 1 116 ? -10.208 15.190 8.230 1.00 97.75 116 VAL A O 1
ATOM 958 N N . ILE A 1 117 ? -9.165 13.430 9.155 1.00 97.62 117 ILE A N 1
ATOM 959 C CA . ILE A 1 117 ? -10.298 12.511 9.096 1.00 97.62 117 ILE A CA 1
ATOM 960 C C . ILE A 1 117 ? -11.129 12.678 10.370 1.00 97.62 117 ILE A C 1
ATOM 962 O O . ILE A 1 117 ? -10.639 12.525 11.491 1.00 97.62 117 ILE A O 1
ATOM 966 N N . THR A 1 118 ? -12.404 13.011 10.183 1.00 97.00 118 THR A N 1
ATOM 967 C CA . THR A 1 118 ? -13.322 13.430 11.254 1.00 97.00 118 THR A CA 1
ATOM 968 C C . THR A 1 118 ? -14.341 12.363 11.652 1.00 97.00 118 THR A C 1
ATOM 970 O O . THR A 1 118 ? -15.217 12.634 12.467 1.00 97.00 118 THR A O 1
ATOM 973 N N . VAL A 1 119 ? -14.246 11.154 11.095 1.00 97.12 119 VAL A N 1
ATOM 974 C CA . VAL A 1 119 ? -15.087 10.008 11.476 1.00 97.12 119 VAL A CA 1
ATOM 975 C C . VAL A 1 119 ? -14.334 9.089 12.444 1.00 97.12 119 VAL A C 1
ATOM 977 O O . VAL A 1 119 ? -13.100 9.041 12.378 1.00 97.12 119 VAL A O 1
ATOM 980 N N . PRO A 1 120 ? -15.034 8.351 13.329 1.00 97.56 120 PRO A N 1
ATOM 981 C CA . PRO A 1 120 ? -14.424 7.307 14.143 1.00 97.56 120 PRO A CA 1
ATOM 982 C C . PRO A 1 120 ? -13.516 6.405 13.309 1.00 97.56 120 PRO A C 1
ATOM 984 O O . PRO A 1 120 ? -13.895 5.992 12.212 1.00 97.56 120 PRO A O 1
ATOM 987 N N . THR A 1 121 ? -12.303 6.144 13.792 1.00 97.94 121 THR A N 1
ATOM 988 C CA . THR A 1 121 ? -11.297 5.419 13.013 1.00 97.94 121 THR A CA 1
ATOM 989 C C . THR A 1 121 ? -10.521 4.414 13.854 1.00 97.94 121 THR A C 1
ATOM 991 O O . THR A 1 121 ? -10.042 4.744 14.938 1.00 97.94 121 THR A O 1
ATOM 994 N N . ILE A 1 122 ? -10.324 3.214 13.307 1.00 98.12 122 ILE A N 1
ATOM 995 C CA . ILE A 1 122 ? -9.352 2.237 13.803 1.00 98.12 122 ILE A CA 1
ATOM 996 C C . ILE A 1 122 ? -8.262 2.060 12.745 1.00 98.12 122 ILE A C 1
ATOM 998 O O . ILE A 1 122 ? -8.552 1.705 11.603 1.00 98.12 122 ILE A O 1
ATOM 1002 N N . THR A 1 123 ? -7.005 2.289 13.115 1.00 98.31 123 THR A N 1
ATOM 1003 C CA . THR A 1 123 ? -5.857 1.935 12.267 1.00 98.31 123 THR A CA 1
ATOM 1004 C C . THR A 1 123 ? -5.268 0.605 12.713 1.00 98.31 123 THR A C 1
ATOM 1006 O O . THR A 1 123 ? -5.133 0.348 13.911 1.00 98.31 123 THR A O 1
ATOM 1009 N N . LEU A 1 124 ? -4.915 -0.240 11.749 1.00 98.38 124 LEU A N 1
ATOM 1010 C CA . LEU A 1 124 ? -4.279 -1.532 11.975 1.00 98.38 124 LEU A CA 1
ATOM 1011 C C . LEU A 1 124 ? -2.901 -1.562 11.305 1.00 98.38 124 LEU A C 1
ATOM 1013 O O . LEU A 1 124 ? -2.740 -1.066 10.190 1.00 98.38 124 LEU A O 1
ATOM 1017 N N . GLU A 1 125 ? -1.924 -2.175 11.962 1.00 98.50 125 GLU A N 1
ATOM 1018 C CA . GLU A 1 125 ? -0.609 -2.464 11.381 1.00 98.50 125 GLU A CA 1
ATOM 1019 C C . GLU A 1 125 ? -0.169 -3.888 11.736 1.00 98.50 125 GLU A C 1
ATOM 1021 O O . GLU A 1 125 ? -0.471 -4.373 12.826 1.00 98.50 125 GLU A O 1
ATOM 1026 N N . GLY A 1 126 ? 0.513 -4.565 10.815 1.00 98.19 126 GLY A N 1
ATOM 1027 C CA . GLY A 1 126 ? 1.086 -5.890 11.038 1.00 98.19 126 GLY A CA 1
ATOM 1028 C C . GLY A 1 126 ? 2.503 -5.811 11.617 1.00 98.19 126 GLY A C 1
ATOM 1029 O O . GLY A 1 126 ? 3.309 -4.986 11.195 1.00 98.19 126 GLY A O 1
ATOM 1030 N N . ASP A 1 127 ? 2.841 -6.690 12.562 1.00 97.69 127 ASP A N 1
ATOM 1031 C CA . ASP A 1 127 ? 4.176 -6.760 13.188 1.00 97.69 127 ASP A CA 1
ATOM 1032 C C . ASP A 1 127 ? 5.308 -7.226 12.248 1.00 97.69 127 ASP A C 1
ATOM 1034 O O . ASP A 1 127 ? 6.483 -7.234 12.630 1.00 97.69 127 ASP A O 1
ATOM 1038 N N . ALA A 1 128 ? 4.972 -7.640 11.027 1.00 98.19 128 ALA A N 1
ATOM 1039 C CA . ALA A 1 128 ? 5.906 -8.090 10.007 1.00 98.19 128 ALA A CA 1
ATOM 1040 C C . ALA A 1 128 ? 5.639 -7.462 8.631 1.00 98.19 128 ALA A C 1
ATOM 1042 O O . ALA A 1 128 ? 6.040 -8.040 7.622 1.00 98.19 128 ALA A O 1
ATOM 1043 N N . ASN A 1 129 ? 4.988 -6.296 8.568 1.00 98.25 129 ASN A N 1
ATOM 1044 C CA . ASN A 1 129 ? 4.783 -5.568 7.317 1.00 98.25 129 ASN A CA 1
ATOM 1045 C C . ASN A 1 129 ? 6.130 -5.111 6.722 1.00 98.25 129 ASN A C 1
ATOM 1047 O O . ASN A 1 129 ? 6.827 -4.261 7.276 1.00 98.25 129 ASN A O 1
ATOM 1051 N N . GLY A 1 130 ? 6.509 -5.706 5.588 1.00 97.44 130 GLY A N 1
ATOM 1052 C CA . GLY A 1 130 ? 7.743 -5.391 4.867 1.00 97.44 130 GLY A CA 1
ATOM 1053 C C . GLY A 1 130 ? 7.606 -4.231 3.879 1.00 97.44 130 GLY A C 1
ATOM 1054 O O . GLY A 1 130 ? 8.620 -3.712 3.404 1.00 97.44 130 GLY A O 1
ATOM 1055 N N . ALA A 1 131 ? 6.376 -3.804 3.575 1.00 97.50 131 ALA A N 1
ATOM 1056 C CA . ALA A 1 131 ? 6.119 -2.652 2.721 1.00 97.50 131 ALA A CA 1
ATOM 1057 C C . ALA A 1 131 ? 6.390 -1.334 3.475 1.00 97.50 131 ALA A C 1
ATOM 1059 O O . ALA A 1 131 ? 6.302 -1.292 4.705 1.00 97.50 131 ALA A O 1
ATOM 1060 N N . PRO A 1 132 ? 6.698 -0.232 2.767 1.00 94.75 132 PRO A N 1
ATOM 1061 C CA . PRO A 1 132 ? 6.848 1.072 3.401 1.00 94.75 132 PRO A CA 1
ATOM 1062 C C . PRO A 1 132 ? 5.563 1.502 4.122 1.00 94.75 132 PRO A C 1
ATOM 1064 O O . PRO A 1 132 ? 4.499 1.595 3.510 1.00 94.75 132 PRO A O 1
ATOM 1067 N N . HIS A 1 133 ? 5.676 1.824 5.408 1.00 94.44 133 HIS A N 1
ATOM 1068 C CA . HIS A 1 133 ? 4.580 2.340 6.224 1.00 94.44 133 HIS A CA 1
ATOM 1069 C C . HIS A 1 133 ? 5.119 3.343 7.262 1.00 94.44 133 HIS A C 1
ATOM 1071 O O . HIS A 1 133 ? 6.256 3.205 7.721 1.00 94.44 133 HIS A O 1
ATOM 1077 N N . PRO A 1 134 ? 4.357 4.398 7.600 1.00 92.50 134 PRO A N 1
ATOM 1078 C CA . PRO A 1 134 ? 4.764 5.360 8.617 1.00 92.50 134 PRO A CA 1
ATOM 1079 C C . PRO A 1 134 ? 4.634 4.783 10.033 1.00 92.50 134 PRO A C 1
ATOM 1081 O O . PRO A 1 134 ? 3.763 3.958 10.304 1.00 92.50 134 PRO A O 1
ATOM 1084 N N . ASP A 1 135 ? 5.450 5.287 10.960 1.00 93.31 135 ASP A N 1
ATOM 1085 C CA . 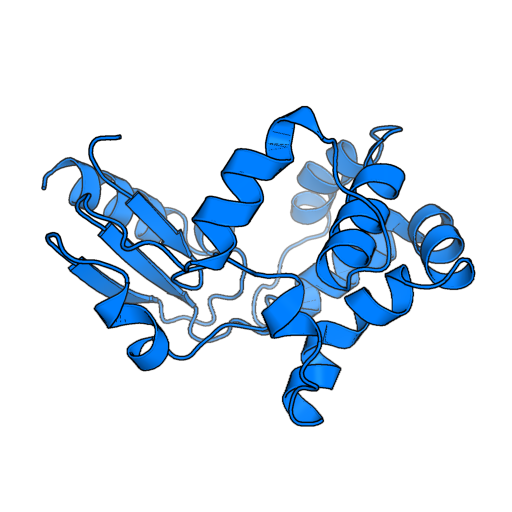ASP A 1 135 ? 5.274 5.008 12.388 1.00 93.31 135 ASP A CA 1
ATOM 1086 C C . ASP A 1 135 ? 3.895 5.513 12.867 1.00 93.31 135 ASP A C 1
ATOM 1088 O O . ASP A 1 135 ? 3.508 6.634 12.507 1.00 93.31 135 ASP A O 1
ATOM 1092 N N . PRO A 1 136 ? 3.155 4.751 13.699 1.00 93.44 136 PRO A N 1
ATOM 1093 C CA . PRO A 1 136 ? 1.840 5.157 14.186 1.00 93.44 136 PRO A CA 1
ATOM 1094 C C . PRO A 1 136 ? 1.783 6.546 14.817 1.00 93.44 136 PRO A C 1
ATOM 1096 O O . PRO A 1 136 ? 0.818 7.289 14.611 1.00 93.44 136 PRO A O 1
ATOM 1099 N N . SER A 1 137 ? 2.834 6.942 15.537 1.00 94.50 137 SER A N 1
ATOM 1100 C CA . SER A 1 137 ? 2.923 8.256 16.174 1.00 94.50 137 SER A CA 1
ATOM 1101 C C . SER A 1 137 ? 2.908 9.412 15.166 1.00 94.50 137 SER A C 1
ATOM 1103 O O . SER A 1 137 ? 2.411 10.493 15.497 1.00 94.50 137 SER A O 1
ATOM 1105 N N . ALA A 1 138 ? 3.360 9.183 13.927 1.00 94.31 138 ALA A N 1
ATOM 1106 C CA . ALA A 1 138 ? 3.448 10.202 12.883 1.00 94.31 138 ALA A CA 1
ATOM 1107 C C . ALA A 1 138 ? 2.076 10.640 12.345 1.00 94.31 138 ALA A C 1
ATOM 1109 O O . ALA A 1 138 ? 1.944 11.763 11.855 1.00 94.31 138 ALA A O 1
ATOM 1110 N N . TYR A 1 139 ? 1.048 9.789 12.447 1.00 94.94 139 TYR A N 1
ATOM 1111 C CA . TYR A 1 139 ? -0.266 10.052 11.854 1.00 94.94 139 TYR A CA 1
ATOM 1112 C C . TYR A 1 139 ? -1.429 10.134 12.842 1.00 94.94 139 TYR A C 1
ATOM 1114 O O . TYR A 1 139 ? -2.531 10.481 12.427 1.00 94.94 139 TYR A O 1
ATOM 1122 N N . THR A 1 140 ? -1.223 9.890 14.140 1.00 94.62 140 THR A N 1
ATOM 1123 C CA . THR A 1 140 ? -2.309 9.966 15.143 1.00 94.62 140 THR A CA 1
ATOM 1124 C C . THR A 1 140 ? -3.094 11.283 15.086 1.00 94.62 140 THR A C 1
ATOM 1126 O O . THR A 1 140 ? -4.320 11.282 15.129 1.00 94.62 140 THR A O 1
ATOM 1129 N N . LYS A 1 141 ? -2.404 12.414 14.884 1.00 95.75 141 LYS A N 1
ATOM 1130 C CA . LYS A 1 141 ? -3.008 13.757 14.781 1.00 95.75 141 LYS A CA 1
ATOM 1131 C C . LYS A 1 141 ? -3.843 13.985 13.514 1.00 95.75 141 LYS A C 1
ATOM 1133 O O . LYS A 1 141 ? -4.460 15.039 13.383 1.00 95.75 141 LYS A O 1
ATOM 1138 N N . LYS A 1 142 ? -3.853 13.042 12.568 1.00 97.50 142 LYS A N 1
ATOM 1139 C CA . LYS A 1 142 ? -4.680 13.098 11.353 1.00 97.50 142 LYS A CA 1
ATOM 1140 C C . LYS A 1 142 ? -6.096 12.564 11.566 1.00 97.50 142 LYS A C 1
ATOM 1142 O O . LYS A 1 142 ? -6.895 12.622 10.636 1.00 97.50 142 LYS A O 1
ATOM 1147 N N . PHE A 1 143 ? -6.422 12.124 12.778 1.00 97.25 143 PHE A N 1
ATOM 1148 C CA . PHE A 1 143 ? -7.746 11.654 13.167 1.00 97.25 143 PHE A CA 1
ATOM 1149 C C . PHE A 1 143 ? -8.240 12.484 14.355 1.00 97.25 143 PHE A C 1
ATOM 1151 O O . PHE A 1 143 ? -7.585 12.520 15.394 1.00 97.25 143 PHE A O 1
ATOM 1158 N N . SER A 1 144 ? -9.366 13.189 14.203 1.00 96.75 144 SER A N 1
ATOM 1159 C CA . SER A 1 144 ? -9.886 14.089 15.253 1.00 96.75 144 SER A CA 1
ATOM 1160 C C . SER A 1 144 ? -11.098 13.557 16.010 1.00 96.75 144 SER A C 1
ATOM 1162 O O . SER A 1 144 ? -11.461 14.118 17.040 1.00 96.75 144 SER A O 1
ATOM 1164 N N . ALA A 1 145 ? -11.760 12.526 15.489 1.00 95.69 145 ALA A N 1
ATOM 1165 C CA . ALA A 1 145 ? -12.828 11.829 16.199 1.00 95.69 145 ALA A CA 1
ATOM 1166 C C . ALA A 1 145 ? -12.251 10.718 17.091 1.00 95.69 145 ALA A C 1
ATOM 1168 O O . ALA A 1 145 ? -11.044 10.654 17.325 1.00 95.69 145 ALA A O 1
ATOM 1169 N N . ARG A 1 146 ? -13.115 9.827 17.595 1.00 95.81 146 ARG A N 1
ATOM 1170 C CA . ARG A 1 146 ? -12.675 8.635 18.326 1.00 95.81 146 ARG A CA 1
ATOM 1171 C C . ARG A 1 146 ? -11.675 7.846 17.476 1.00 95.81 146 ARG A C 1
ATOM 1173 O O . ARG A 1 146 ? -11.990 7.462 16.352 1.00 95.81 146 ARG A O 1
ATOM 1180 N N . TYR A 1 147 ? -10.488 7.619 18.023 1.00 97.19 147 TYR A N 1
ATOM 1181 C CA . TYR A 1 147 ? -9.374 7.011 17.310 1.00 97.19 147 TYR A CA 1
ATOM 1182 C C . TYR A 1 147 ? -8.731 5.905 18.140 1.00 97.19 147 TYR A C 1
ATOM 1184 O O . TYR A 1 147 ? -8.483 6.081 19.334 1.00 97.19 147 TYR A O 1
ATOM 1192 N N . GLU A 1 148 ? -8.425 4.788 17.489 1.00 97.19 148 GLU A N 1
ATOM 1193 C CA . GLU A 1 148 ? -7.646 3.693 18.056 1.00 97.19 148 GLU A CA 1
ATOM 1194 C C . GLU A 1 148 ? -6.588 3.225 17.048 1.00 97.19 148 GLU A C 1
ATOM 1196 O O . GLU A 1 148 ? -6.831 3.172 15.841 1.00 97.19 148 GLU A O 1
ATOM 1201 N N . HIS A 1 149 ? -5.407 2.868 17.547 1.00 97.94 149 HIS A N 1
ATOM 1202 C CA . HIS A 1 149 ? -4.377 2.184 16.771 1.00 97.94 149 HIS A CA 1
ATOM 1203 C C . HIS A 1 149 ? -4.124 0.797 17.356 1.00 97.94 149 HIS A C 1
ATOM 1205 O O . HIS A 1 149 ? -4.032 0.656 18.577 1.00 97.94 149 HIS A O 1
ATOM 1211 N N . ARG A 1 150 ? -3.964 -0.213 16.494 1.00 97.88 150 ARG A N 1
ATOM 1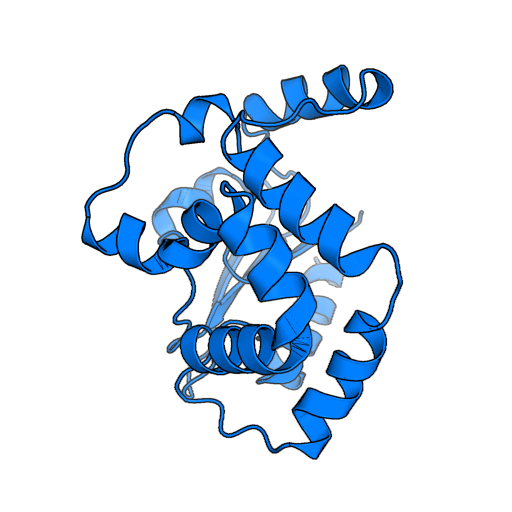212 C CA . ARG A 1 150 ? -3.632 -1.582 16.900 1.00 97.88 150 ARG A CA 1
ATOM 1213 C C . ARG A 1 150 ? -2.522 -2.159 16.040 1.00 97.88 150 ARG A C 1
ATOM 1215 O O . ARG A 1 150 ? -2.629 -2.199 14.817 1.00 97.88 150 ARG A O 1
ATOM 1222 N N . THR A 1 151 ? -1.524 -2.721 16.705 1.00 98.19 151 THR A N 1
ATOM 1223 C CA . THR A 1 151 ? -0.555 -3.613 16.071 1.00 98.19 151 THR A CA 1
ATOM 1224 C C . THR A 1 151 ? -1.032 -5.052 16.231 1.00 98.19 151 THR A C 1
ATOM 1226 O O . THR A 1 151 ? -1.300 -5.504 17.346 1.00 98.19 151 THR A O 1
ATOM 1229 N N . ILE A 1 152 ? -1.165 -5.771 15.121 1.00 98.38 152 ILE A N 1
ATOM 1230 C CA . ILE A 1 152 ? -1.548 -7.178 15.093 1.00 98.38 152 ILE A CA 1
ATOM 1231 C C . ILE A 1 152 ? -0.274 -8.013 15.032 1.00 98.38 152 ILE A C 1
ATOM 1233 O O . ILE A 1 152 ? 0.480 -7.961 14.062 1.00 98.38 152 ILE A O 1
ATOM 1237 N N . ASN A 1 153 ? -0.047 -8.774 16.099 1.00 97.69 153 ASN A N 1
ATOM 1238 C CA . ASN A 1 153 ? 1.108 -9.653 16.221 1.00 97.69 153 ASN A CA 1
ATOM 1239 C C . ASN A 1 153 ? 0.843 -11.017 15.575 1.00 97.69 153 ASN A C 1
ATOM 1241 O O . ASN A 1 153 ? -0.309 -11.428 15.422 1.00 97.69 153 ASN A O 1
ATOM 1245 N N . GLY A 1 154 ? 1.913 -11.756 15.294 1.00 96.50 154 GLY A N 1
ATOM 1246 C CA . GLY A 1 154 ? 1.838 -13.125 14.772 1.00 96.50 154 GLY A CA 1
ATOM 1247 C C . GLY A 1 154 ? 2.543 -13.312 13.434 1.00 96.50 154 GLY A C 1
ATOM 1248 O O . GLY A 1 154 ? 2.365 -14.343 12.795 1.00 96.50 154 GLY A O 1
ATOM 1249 N N . GLY A 1 155 ? 3.357 -12.342 13.020 1.00 97.94 155 GLY A N 1
ATOM 1250 C CA . GLY A 1 155 ? 3.991 -12.335 11.713 1.00 97.94 155 GLY A CA 1
ATOM 1251 C C 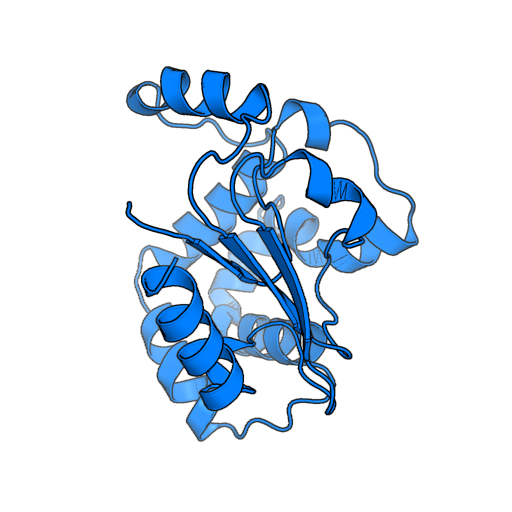. GLY A 1 155 ? 3.068 -11.849 10.603 1.00 97.94 155 GLY A C 1
ATOM 1252 O O .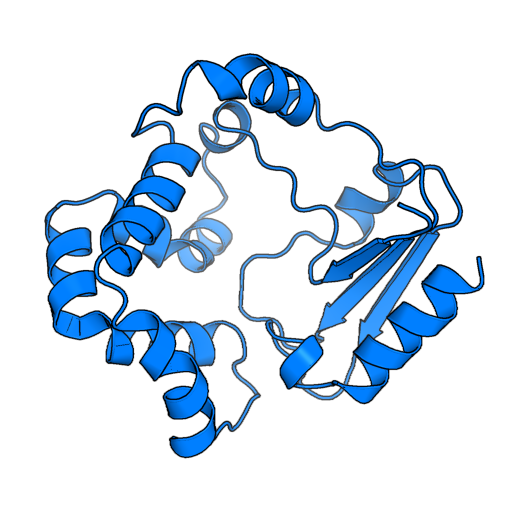 GLY A 1 155 ? 3.165 -12.352 9.488 1.00 97.94 155 GLY A O 1
ATOM 1253 N N . ILE A 1 156 ? 2.189 -10.895 10.908 1.00 98.62 156 ILE A N 1
ATOM 1254 C CA . ILE A 1 156 ? 1.237 -10.346 9.946 1.00 98.62 156 ILE A CA 1
ATOM 1255 C C . ILE A 1 156 ? 1.925 -9.269 9.113 1.00 98.62 156 ILE A C 1
ATOM 1257 O O . ILE A 1 156 ? 2.550 -8.354 9.649 1.00 98.62 156 ILE A O 1
ATOM 1261 N N . GLY A 1 157 ? 1.833 -9.412 7.798 1.00 98.44 157 GLY A N 1
ATOM 1262 C CA . GLY A 1 157 ? 2.426 -8.526 6.816 1.00 98.44 157 GLY A CA 1
ATOM 1263 C C . GLY A 1 157 ? 1.500 -7.402 6.361 1.00 98.44 157 GLY A C 1
ATOM 1264 O O . GLY A 1 157 ? 0.688 -6.866 7.117 1.00 98.44 157 GLY A O 1
ATOM 1265 N N . HIS A 1 158 ? 1.659 -7.028 5.094 1.00 98.38 158 HIS A N 1
ATOM 1266 C CA . HIS A 1 158 ? 0.987 -5.886 4.488 1.00 98.38 158 HIS A CA 1
ATOM 1267 C C . HIS A 1 158 ? -0.507 -6.120 4.215 1.00 98.38 158 HIS A C 1
ATOM 1269 O O . HIS A 1 158 ? -1.308 -5.188 4.295 1.00 98.38 158 HIS A O 1
ATOM 1275 N N . ASN A 1 159 ? -0.916 -7.355 3.902 1.00 98.19 159 ASN A N 1
ATOM 1276 C CA . ASN A 1 159 ? -2.292 -7.671 3.521 1.00 98.19 159 ASN A CA 1
ATOM 1277 C C . ASN A 1 159 ? -3.091 -8.190 4.721 1.00 98.19 159 ASN A C 1
ATOM 1279 O O . ASN A 1 159 ? -3.617 -9.305 4.736 1.00 98.19 159 ASN A O 1
ATOM 1283 N N . LEU A 1 160 ? -3.200 -7.341 5.741 1.00 97.75 160 LEU A N 1
ATOM 1284 C CA . LEU A 1 160 ? -3.868 -7.650 7.005 1.00 97.75 160 LEU A CA 1
ATOM 1285 C C . LEU A 1 160 ? -5.284 -8.255 6.841 1.00 97.75 160 LEU A C 1
ATOM 1287 O O . LEU A 1 160 ? -5.580 -9.218 7.549 1.00 97.75 160 LEU A O 1
ATOM 1291 N N . PRO A 1 161 ? -6.154 -7.802 5.909 1.00 98.00 161 PRO A N 1
ATOM 1292 C CA . PRO A 1 161 ? -7.470 -8.413 5.710 1.00 98.00 161 PRO A CA 1
ATOM 1293 C C . PRO A 1 161 ? -7.419 -9.879 5.263 1.00 98.00 161 PRO A C 1
ATOM 1295 O O . PRO A 1 161 ? -8.326 -10.640 5.590 1.00 98.00 161 PRO A O 1
ATOM 1298 N N . GLN A 1 162 ? -6.387 -10.282 4.517 1.00 98.12 162 GLN A N 1
ATOM 1299 C CA . GLN A 1 162 ? -6.234 -11.652 4.023 1.00 98.12 162 GLN A CA 1
ATOM 1300 C C . GLN A 1 162 ? -5.402 -12.524 4.972 1.00 98.12 162 GLN A C 1
ATOM 1302 O O . GLN A 1 162 ? -5.654 -13.722 5.079 1.00 98.12 162 GLN A O 1
ATOM 1307 N N . GLU A 1 163 ? -4.444 -11.928 5.680 1.00 98.44 163 GLU A N 1
ATOM 1308 C CA . GLU A 1 163 ? -3.540 -12.619 6.606 1.00 98.44 163 GLU A CA 1
ATOM 1309 C C . GLU A 1 163 ? -4.143 -12.796 8.011 1.00 98.44 163 GLU A C 1
ATOM 1311 O O . GLU A 1 163 ? -3.930 -13.821 8.655 1.00 98.44 163 GLU A O 1
ATOM 1316 N N . ALA A 1 164 ? -4.936 -11.827 8.478 1.00 98.31 164 ALA A N 1
ATOM 1317 C CA . ALA A 1 164 ? -5.598 -11.833 9.784 1.00 98.31 164 ALA A CA 1
ATOM 1318 C C . ALA A 1 164 ? -7.086 -11.421 9.679 1.00 98.31 164 ALA A C 1
ATOM 1320 O O . ALA A 1 164 ? -7.513 -10.443 10.312 1.00 98.31 164 ALA A O 1
ATOM 1321 N N . PRO A 1 165 ? -7.917 -12.159 8.912 1.00 98.19 165 PRO A N 1
ATOM 1322 C CA . PRO A 1 165 ? -9.283 -11.745 8.582 1.00 98.19 165 PRO A CA 1
ATOM 1323 C C . PRO A 1 165 ? -10.177 -11.535 9.810 1.00 98.19 165 PRO A C 1
ATOM 1325 O O . PRO A 1 165 ? -11.022 -10.644 9.812 1.00 98.19 165 PRO A O 1
ATOM 1328 N N . GLN A 1 166 ? -9.983 -12.302 10.886 1.00 98.44 166 GLN A N 1
ATOM 1329 C CA . GLN A 1 166 ? -10.755 -12.169 12.125 1.00 98.44 166 GLN A CA 1
ATOM 1330 C C . GLN A 1 166 ? -10.427 -10.865 12.859 1.00 98.44 166 GLN A C 1
ATOM 1332 O O . GLN A 1 166 ? -11.335 -10.196 13.352 1.00 98.44 166 GLN A O 1
ATOM 1337 N N . ALA A 1 167 ? -9.146 -10.482 12.913 1.00 98.25 167 ALA A N 1
ATOM 1338 C CA . ALA A 1 167 ? -8.726 -9.221 13.518 1.00 98.25 167 ALA A CA 1
ATOM 1339 C C . ALA A 1 167 ? -9.256 -8.029 12.710 1.00 98.25 167 ALA A C 1
ATOM 1341 O O . ALA A 1 167 ? -9.787 -7.079 13.289 1.00 98.25 167 ALA A O 1
ATOM 1342 N N . PHE A 1 168 ? -9.179 -8.117 11.378 1.00 98.44 168 PHE A N 1
ATOM 1343 C CA . PHE A 1 168 ? -9.709 -7.093 10.484 1.00 98.44 168 PHE A CA 1
ATOM 1344 C C . PHE A 1 168 ? -11.234 -6.951 10.611 1.00 98.44 168 PHE A C 1
ATOM 1346 O O . PHE A 1 168 ? -11.735 -5.853 10.844 1.00 98.44 168 PHE A O 1
ATOM 1353 N N . ALA A 1 169 ? -11.983 -8.057 10.543 1.00 98.19 169 ALA A N 1
ATOM 1354 C CA . ALA A 1 169 ? -13.440 -8.047 10.675 1.00 98.19 169 ALA A CA 1
ATOM 1355 C C . ALA A 1 169 ? -13.899 -7.510 12.039 1.00 98.19 169 ALA A C 1
ATOM 1357 O O . ALA A 1 169 ? -14.844 -6.724 12.107 1.00 98.19 169 ALA A O 1
ATOM 1358 N N . LYS A 1 170 ? -13.201 -7.875 13.123 1.00 98.12 170 LYS A N 1
ATOM 1359 C CA . LYS A 1 170 ? -13.467 -7.332 14.459 1.00 98.12 170 LYS A CA 1
ATOM 1360 C C . LYS A 1 170 ? -13.301 -5.810 14.491 1.00 98.12 170 LYS A C 1
ATOM 1362 O O . LYS A 1 170 ? -14.173 -5.129 15.020 1.00 98.12 170 LYS A O 1
ATOM 1367 N N . ALA A 1 171 ? -12.233 -5.280 13.894 1.00 98.06 171 ALA A N 1
ATOM 1368 C CA . ALA A 1 171 ? -12.029 -3.836 13.809 1.00 98.06 171 ALA A CA 1
ATOM 1369 C C . ALA A 1 171 ? -13.152 -3.138 13.025 1.00 98.06 171 ALA A C 1
ATOM 1371 O O . ALA A 1 171 ? -13.607 -2.079 13.437 1.00 98.06 171 ALA A O 1
ATOM 1372 N N . VAL A 1 172 ? -13.650 -3.741 11.940 1.00 97.56 172 VAL A N 1
ATOM 1373 C CA . VAL A 1 172 ? -14.784 -3.185 11.179 1.00 97.56 172 VAL A CA 1
ATOM 1374 C C . VAL A 1 172 ? -16.050 -3.101 12.037 1.00 97.56 172 VAL A C 1
ATOM 1376 O O . VAL A 1 172 ? -16.686 -2.050 12.071 1.00 97.56 172 VAL A O 1
ATOM 1379 N N . VAL A 1 173 ? -16.394 -4.172 12.759 1.00 96.94 173 VAL A N 1
ATOM 1380 C CA . VAL A 1 173 ? -17.574 -4.195 13.645 1.00 96.94 173 VAL A CA 1
ATOM 1381 C C . VAL A 1 173 ? -17.443 -3.173 14.776 1.00 96.94 173 VAL A C 1
ATOM 1383 O O . VAL A 1 173 ? -18.399 -2.470 15.091 1.00 96.94 173 VAL A O 1
ATOM 1386 N N . GLU A 1 174 ? -16.263 -3.064 15.384 1.00 96.38 174 GLU A N 1
ATOM 1387 C CA . GLU A 1 174 ? -16.029 -2.124 16.484 1.00 96.38 174 GLU A CA 1
ATOM 1388 C C . GLU A 1 174 ? -16.022 -0.666 16.018 1.00 96.38 174 GLU A C 1
ATOM 1390 O O . GLU A 1 174 ? -16.553 0.186 16.727 1.00 96.38 174 GLU A O 1
ATOM 1395 N N . ALA A 1 175 ? -15.491 -0.387 14.824 1.00 94.94 175 ALA A N 1
ATOM 1396 C CA . ALA A 1 175 ? -15.520 0.946 14.235 1.00 94.94 175 ALA A CA 1
ATOM 1397 C C . ALA A 1 175 ? -16.954 1.403 13.909 1.00 94.94 175 ALA A C 1
ATOM 1399 O O . ALA A 1 175 ? -17.268 2.567 14.130 1.00 94.94 175 ALA A O 1
ATOM 1400 N N . ASP A 1 176 ? -17.831 0.514 13.419 1.00 90.75 176 ASP A N 1
ATOM 1401 C CA . ASP A 1 176 ? -19.252 0.839 13.170 1.00 90.75 176 ASP A CA 1
ATOM 1402 C C . ASP A 1 176 ? -20.056 1.027 14.467 1.00 90.75 176 ASP A C 1
ATOM 1404 O O . ASP A 1 176 ? -21.018 1.791 14.496 1.00 90.75 176 ASP A O 1
ATOM 1408 N N . GLY A 1 177 ? -19.644 0.373 15.558 1.00 85.56 177 GLY A N 1
ATOM 1409 C CA . GLY A 1 177 ? -20.235 0.544 16.887 1.00 85.56 177 GLY A CA 1
ATOM 1410 C C . GLY A 1 177 ? -19.834 1.838 17.611 1.00 85.56 177 GLY A C 1
ATOM 1411 O O . GLY A 1 177 ? -20.090 1.951 18.814 1.00 85.56 177 GLY A O 1
ATOM 1412 N N . HIS A 1 178 ? -19.147 2.769 16.941 1.00 73.56 178 HIS A N 1
ATOM 1413 C CA . HIS A 1 178 ? -18.714 4.060 17.490 1.00 73.56 178 HIS A CA 1
ATOM 1414 C C . HIS A 1 178 ? -19.608 5.230 17.087 1.00 73.56 178 HIS A C 1
ATOM 1416 O O . HIS A 1 178 ? -20.160 5.231 15.966 1.00 73.56 178 HIS A O 1
#

Solvent-accessible surface area (backbone atoms only — not comparable to full-atom values): 10092 Å² total; per-residue (Å²): 130,74,41,42,73,34,72,57,51,77,79,80,67,40,46,75,66,54,70,55,83,63,62,69,74,60,43,60,56,46,47,64,46,63,39,36,64,33,72,67,29,46,54,46,44,64,76,37,42,64,64,52,51,52,50,50,48,45,51,20,15,66,63,57,86,74,52,69,74,63,50,49,68,57,50,63,64,60,69,45,87,56,44,58,59,51,57,34,46,53,38,18,31,50,65,63,73,41,84,81,60,80,92,46,49,68,58,53,56,53,43,57,68,64,66,65,42,72,46,28,32,36,31,38,38,36,73,33,42,49,46,83,64,71,62,70,81,81,42,54,87,43,44,75,36,62,71,48,78,45,77,42,75,87,45,29,18,61,58,42,63,79,74,39,43,67,63,44,52,50,48,51,56,54,24,63,74,95